Protein AF-A0A9D0N6M7-F1 (afdb_monomer_lite)

Foldseek 3Di:
DDDDDDDDDDDDDDDDDDDPPCPVVVVVVVVVVVVVVVVVVVVVVVVVVVVVVVVVVVVVVVVVVVLVVLVVVLVVPDDDDDDDFAPQQDDDQNHDFFAAPVRVVVSVCSSPVQKDKDWDWDAAPQFPPQIDGAWIWIAHPQGKIKIFGFQGPPDHTTTFKMKIKHFDDPVGFAFLVVVVVVCCVRPNAAQDWDDDPQKIKGKFWAWLRNHTDPHCPDPLVVLQVVLLPDDLVNLLVDPPSLVSLLGTAWMKMWMFGQPDVSPRTGRMIMIMIHTSNVSSVSSVNSVVVSVVSNVVVCVVVVPDDD

Structure (mmCIF, N/CA/C/O backbone):
data_AF-A0A9D0N6M7-F1
#
_entry.id   AF-A0A9D0N6M7-F1
#
loop_
_atom_site.group_PDB
_atom_site.id
_atom_site.type_symbol
_atom_site.label_atom_id
_atom_site.label_alt_id
_atom_site.label_comp_id
_atom_site.label_asym_id
_atom_site.label_entity_id
_atom_site.label_seq_id
_atom_site.pdbx_PDB_ins_code
_atom_site.Cartn_x
_atom_site.Cartn_y
_atom_site.Cartn_z
_atom_site.occupancy
_atom_site.B_iso_or_equiv
_atom_site.auth_seq_id
_atom_site.auth_comp_id
_atom_site.auth_asym_id
_atom_site.auth_atom_id
_atom_site.pdbx_PDB_model_num
ATOM 1 N N . MET A 1 1 ? 45.258 -22.968 -17.015 1.00 37.62 1 MET A N 1
ATOM 2 C CA . MET A 1 1 ? 46.685 -23.132 -17.372 1.00 37.62 1 MET A CA 1
ATOM 3 C C . MET A 1 1 ? 46.964 -22.225 -18.564 1.00 37.62 1 MET A C 1
ATOM 5 O O . MET A 1 1 ? 46.380 -22.447 -19.614 1.00 37.62 1 MET A O 1
ATOM 9 N N . ARG A 1 2 ? 47.704 -21.120 -18.379 1.00 38.50 2 ARG A N 1
ATOM 10 C CA . ARG A 1 2 ? 47.972 -20.133 -19.444 1.00 38.50 2 ARG A CA 1
ATOM 11 C C . ARG A 1 2 ? 49.228 -20.549 -20.216 1.00 38.50 2 ARG A C 1
ATOM 13 O O . ARG A 1 2 ? 50.317 -20.526 -19.649 1.00 38.50 2 ARG A O 1
ATOM 20 N N . ASN A 1 3 ? 49.064 -20.911 -21.486 1.00 40.88 3 ASN A N 1
ATOM 21 C CA . ASN A 1 3 ? 50.169 -21.151 -22.412 1.00 40.88 3 ASN A CA 1
ATOM 22 C C . ASN A 1 3 ? 50.837 -19.811 -22.744 1.00 40.88 3 ASN A C 1
ATOM 24 O O . ASN A 1 3 ? 50.188 -18.910 -23.272 1.00 40.88 3 ASN A O 1
ATOM 28 N N . LYS A 1 4 ? 52.122 -19.663 -22.408 1.00 40.72 4 LYS A N 1
ATOM 29 C CA . LYS A 1 4 ? 52.940 -18.539 -22.879 1.00 40.72 4 LYS A CA 1
ATOM 30 C C . LYS A 1 4 ? 53.293 -18.787 -24.353 1.00 40.72 4 LYS A C 1
ATOM 32 O O . LYS A 1 4 ? 53.772 -19.881 -24.647 1.00 40.72 4 LYS A O 1
ATOM 37 N N . PRO A 1 5 ? 53.091 -17.831 -25.274 1.00 49.41 5 PRO A N 1
ATOM 38 C CA . PRO A 1 5 ? 53.569 -17.986 -26.639 1.00 49.41 5 PRO A CA 1
ATOM 39 C C . PRO A 1 5 ? 55.096 -17.826 -26.664 1.00 49.41 5 PRO A C 1
ATOM 41 O O . PRO A 1 5 ? 55.635 -16.801 -26.252 1.00 49.41 5 PRO A O 1
ATOM 44 N N . THR A 1 6 ? 55.799 -18.858 -27.127 1.00 54.25 6 THR A N 1
ATOM 45 C CA . THR A 1 6 ? 57.238 -18.811 -27.407 1.00 54.25 6 THR A CA 1
ATOM 46 C C . THR A 1 6 ? 57.426 -18.288 -28.829 1.00 54.25 6 THR A C 1
ATOM 48 O O . THR A 1 6 ? 57.115 -18.989 -29.789 1.00 54.25 6 THR A O 1
ATOM 51 N N . ILE A 1 7 ? 57.909 -17.054 -28.981 1.00 54.06 7 ILE A N 1
ATOM 52 C CA . ILE A 1 7 ? 58.276 -16.495 -30.289 1.00 54.06 7 ILE A CA 1
ATOM 53 C C . ILE A 1 7 ? 59.692 -16.982 -30.621 1.00 54.06 7 ILE A C 1
ATOM 55 O O . ILE A 1 7 ? 60.660 -16.572 -29.983 1.00 54.06 7 ILE A O 1
ATOM 59 N N . ALA A 1 8 ? 59.811 -17.881 -31.599 1.00 44.09 8 ALA A N 1
ATOM 60 C CA . ALA A 1 8 ? 61.093 -18.334 -32.130 1.00 44.09 8 ALA A CA 1
ATOM 61 C C . ALA A 1 8 ? 61.531 -17.402 -33.272 1.00 44.09 8 ALA A C 1
ATOM 63 O O . ALA A 1 8 ? 60.933 -17.401 -34.346 1.00 44.09 8 ALA A O 1
ATOM 64 N N . ILE A 1 9 ? 62.568 -16.596 -33.037 1.00 51.09 9 ILE A N 1
ATOM 65 C CA . ILE A 1 9 ? 63.181 -15.741 -34.061 1.00 51.09 9 ILE A CA 1
ATOM 66 C C . ILE A 1 9 ? 64.236 -16.576 -34.795 1.00 51.09 9 ILE A C 1
ATOM 68 O O . ILE A 1 9 ? 65.290 -16.888 -34.242 1.00 51.09 9 ILE A O 1
ATOM 72 N N . MET A 1 10 ? 63.944 -16.967 -36.036 1.00 49.06 10 MET A N 1
ATOM 73 C CA . MET A 1 10 ? 64.868 -17.707 -36.898 1.00 49.06 10 MET A CA 1
ATOM 74 C C . MET A 1 10 ? 65.739 -16.714 -37.684 1.00 49.06 10 MET A C 1
ATOM 76 O O . MET A 1 10 ? 65.287 -16.095 -38.644 1.00 49.06 10 MET A O 1
ATOM 80 N N . LEU A 1 11 ? 66.992 -16.540 -37.253 1.00 45.56 11 LEU A N 1
ATOM 81 C CA . LEU A 1 11 ? 68.004 -15.726 -37.935 1.00 45.56 11 LEU A CA 1
ATOM 82 C C . LEU A 1 11 ? 68.658 -16.537 -39.066 1.00 45.56 11 LEU A C 1
ATOM 84 O O . LEU A 1 11 ? 69.488 -17.408 -38.814 1.00 45.56 11 LEU A O 1
ATOM 88 N N . CYS A 1 12 ? 68.302 -16.242 -40.318 1.00 47.34 12 CYS A N 1
ATOM 89 C CA . CYS A 1 12 ? 69.049 -16.715 -41.485 1.00 47.34 12 CYS A CA 1
ATOM 90 C C . CYS A 1 12 ? 70.355 -15.916 -41.619 1.00 47.34 12 CYS A C 1
ATOM 92 O O . CYS A 1 12 ? 70.342 -14.739 -41.968 1.00 47.34 12 CYS A O 1
ATOM 94 N N . MET A 1 13 ? 71.483 -16.567 -41.333 1.00 47.75 13 MET A N 1
ATOM 95 C CA . MET A 1 13 ? 72.836 -16.039 -41.519 1.00 47.75 13 MET A CA 1
ATOM 96 C C . MET A 1 13 ? 73.418 -16.593 -42.822 1.00 47.75 13 MET A C 1
ATOM 98 O O . MET A 1 13 ? 73.954 -17.699 -42.842 1.00 47.75 13 MET A O 1
ATOM 102 N N . THR A 1 14 ? 73.336 -15.834 -43.913 1.00 47.31 14 THR A N 1
ATOM 103 C CA . THR A 1 14 ? 74.087 -16.135 -45.141 1.00 47.31 14 THR A CA 1
ATOM 104 C C . THR A 1 14 ? 74.981 -14.959 -45.509 1.00 47.31 14 THR A C 1
ATOM 106 O O . THR A 1 14 ? 74.483 -13.908 -45.894 1.00 47.31 14 THR A O 1
ATOM 109 N N . GLY A 1 15 ? 76.294 -15.185 -45.376 1.00 57.78 15 GLY A N 1
ATOM 110 C CA . GLY A 1 15 ? 77.396 -14.539 -46.100 1.00 57.78 15 GLY A CA 1
ATOM 111 C C . GLY A 1 15 ? 77.442 -13.010 -46.124 1.00 57.78 15 GLY A C 1
ATOM 112 O O . GLY A 1 15 ? 76.852 -12.396 -47.007 1.00 57.78 15 GLY A O 1
ATOM 113 N N . LEU A 1 16 ? 78.254 -12.406 -45.249 1.00 49.47 16 LEU A N 1
ATOM 114 C CA . LEU A 1 16 ? 78.666 -11.002 -45.366 1.00 49.47 16 LEU A CA 1
ATOM 115 C C . LEU A 1 16 ? 80.198 -10.878 -45.499 1.00 49.47 16 LEU A C 1
ATOM 117 O O . LEU A 1 16 ? 80.928 -11.559 -44.774 1.00 49.47 16 LEU A O 1
ATOM 121 N N . PRO A 1 17 ? 80.687 -10.004 -46.400 1.00 49.53 17 PRO A N 1
ATOM 122 C CA . PRO A 1 17 ? 82.087 -9.624 -46.513 1.00 49.53 17 PRO A CA 1
ATOM 123 C C . PRO A 1 17 ? 82.494 -8.644 -45.398 1.00 49.53 17 PRO A C 1
ATOM 125 O O . PRO A 1 17 ? 81.682 -7.878 -44.880 1.00 49.53 17 PRO A O 1
ATOM 128 N N . LEU A 1 18 ? 83.779 -8.670 -45.038 1.00 52.59 18 LEU A N 1
ATOM 129 C CA . LEU A 1 18 ? 84.414 -7.796 -44.048 1.00 52.59 18 LEU A CA 1
ATOM 130 C C . LEU A 1 18 ? 84.392 -6.321 -44.496 1.00 52.59 18 LEU A C 1
ATOM 132 O O . LEU A 1 18 ? 85.145 -5.935 -45.386 1.00 52.59 18 LEU A O 1
ATOM 136 N N . LEU A 1 19 ? 83.579 -5.487 -43.837 1.00 48.75 19 LEU A N 1
ATOM 137 C CA . LEU A 1 19 ? 83.620 -4.023 -43.941 1.00 48.75 19 LEU A CA 1
ATOM 138 C C . LEU A 1 19 ? 83.562 -3.384 -42.545 1.00 48.75 19 LEU A C 1
ATOM 140 O O . LEU A 1 19 ? 82.627 -3.585 -41.771 1.00 48.75 19 LEU A O 1
ATOM 144 N N . ALA A 1 20 ? 84.580 -2.583 -42.235 1.00 52.47 20 ALA A N 1
ATOM 145 C CA . ALA A 1 20 ? 84.820 -1.936 -40.946 1.00 52.47 20 ALA A CA 1
ATOM 146 C C . ALA A 1 20 ? 83.979 -0.656 -40.719 1.00 52.47 20 ALA A C 1
ATOM 148 O O . ALA A 1 20 ? 84.500 0.363 -40.275 1.00 52.47 20 ALA A O 1
ATOM 149 N N . SER A 1 21 ? 82.667 -0.698 -40.989 1.00 54.56 21 SER A N 1
ATOM 150 C CA . SER A 1 21 ? 81.722 0.380 -40.620 1.00 54.56 21 SER A CA 1
ATOM 151 C C . SER A 1 21 ? 80.441 -0.133 -39.937 1.00 54.56 21 SER A C 1
ATOM 153 O O . SER A 1 21 ? 79.400 0.522 -39.971 1.00 54.56 21 SER A O 1
ATOM 155 N N . ALA A 1 22 ? 80.496 -1.318 -39.320 1.00 54.81 22 ALA A N 1
ATOM 156 C CA . ALA A 1 22 ? 79.333 -2.020 -38.764 1.00 54.81 22 ALA A CA 1
ATOM 157 C C . ALA A 1 22 ? 78.843 -1.506 -37.389 1.00 54.81 22 ALA A C 1
ATOM 159 O O . ALA A 1 22 ? 77.764 -1.894 -36.944 1.00 54.81 22 ALA A O 1
ATOM 160 N N . GLY A 1 23 ? 79.594 -0.626 -36.714 1.00 56.16 23 GLY A N 1
ATOM 161 C CA . GLY A 1 23 ? 79.266 -0.171 -35.353 1.00 56.16 23 GLY A CA 1
ATOM 162 C C . GLY A 1 23 ? 77.993 0.680 -35.259 1.00 56.16 23 GLY A C 1
ATOM 163 O O . GLY A 1 23 ? 77.176 0.469 -34.368 1.00 56.16 23 GLY A O 1
ATOM 164 N N . ASN A 1 24 ? 77.772 1.589 -36.215 1.00 59.09 24 ASN A N 1
ATOM 165 C CA . ASN A 1 24 ? 76.634 2.519 -36.161 1.00 59.09 24 ASN A CA 1
ATOM 166 C C . ASN A 1 24 ? 75.307 1.888 -36.620 1.00 59.09 24 ASN A C 1
ATOM 168 O O . ASN A 1 24 ? 74.240 2.358 -36.238 1.00 59.09 24 ASN A O 1
ATOM 172 N N . TYR A 1 25 ? 75.354 0.817 -37.416 1.00 64.00 25 TYR A N 1
ATOM 173 C CA . TYR A 1 25 ? 74.145 0.179 -37.949 1.00 64.00 25 TYR A CA 1
ATOM 174 C C . TYR A 1 25 ? 73.468 -0.737 -36.917 1.00 64.00 25 TYR A C 1
ATOM 176 O O . TYR A 1 25 ? 72.242 -0.796 -36.840 1.00 64.00 25 TYR A O 1
ATOM 184 N N . LEU A 1 26 ? 74.260 -1.413 -36.076 1.00 69.25 26 LEU A N 1
ATOM 185 C CA . LEU A 1 26 ? 73.737 -2.284 -35.020 1.00 69.25 26 LEU A CA 1
ATOM 186 C C . LEU A 1 26 ? 73.067 -1.491 -33.888 1.00 69.25 26 LEU A C 1
ATOM 188 O O . LEU A 1 26 ? 72.018 -1.912 -33.405 1.00 69.25 26 LEU A O 1
ATOM 192 N N . GLY A 1 27 ? 73.610 -0.322 -33.525 1.00 72.88 27 GLY A N 1
ATOM 193 C CA . GLY A 1 27 ? 73.008 0.558 -32.514 1.00 72.88 27 GLY A CA 1
ATOM 194 C C . GLY A 1 27 ? 71.598 1.024 -32.899 1.00 72.88 27 GLY A C 1
ATOM 195 O O . GLY A 1 27 ? 70.655 0.854 -32.125 1.00 72.88 27 GLY A O 1
ATOM 196 N N . GLY A 1 28 ? 71.417 1.493 -34.140 1.00 78.25 28 GLY A N 1
ATOM 197 C CA . GLY A 1 28 ? 70.100 1.917 -34.632 1.00 78.25 28 GLY A CA 1
ATOM 198 C C . GLY A 1 28 ? 69.069 0.781 -34.679 1.00 78.25 28 GLY A C 1
ATOM 199 O O . GLY A 1 28 ? 67.891 0.995 -34.397 1.00 78.25 28 GLY A O 1
ATOM 200 N N . LEU A 1 29 ? 69.506 -0.450 -34.965 1.00 80.94 29 LEU A N 1
ATOM 201 C CA . LEU A 1 29 ? 68.621 -1.617 -34.983 1.00 80.94 29 LEU A CA 1
ATOM 202 C C . LEU A 1 29 ? 68.166 -2.017 -33.568 1.00 80.94 29 LEU A C 1
ATOM 204 O O . LEU A 1 29 ? 67.008 -2.391 -33.377 1.00 80.94 29 LEU A O 1
ATOM 208 N N . THR A 1 30 ? 69.044 -1.893 -32.565 1.00 81.19 30 THR A N 1
ATOM 209 C CA . THR A 1 30 ? 68.688 -2.151 -31.160 1.00 81.19 30 THR A CA 1
ATOM 210 C C . THR A 1 30 ? 67.704 -1.126 -30.599 1.00 81.19 30 THR A C 1
ATOM 212 O O . THR A 1 30 ? 66.777 -1.508 -29.881 1.00 81.19 30 THR A O 1
ATOM 215 N N . GLU A 1 31 ? 67.834 0.150 -30.969 1.00 84.94 31 GLU A N 1
ATOM 216 C CA . GLU A 1 31 ? 66.888 1.197 -30.565 1.00 84.94 31 GLU A CA 1
ATOM 217 C C . GLU A 1 31 ? 65.511 0.987 -31.204 1.00 84.94 31 GLU A C 1
ATOM 219 O O . GLU A 1 31 ? 64.499 1.001 -30.502 1.00 84.94 31 GLU A O 1
ATOM 224 N N . GLN A 1 32 ? 65.461 0.695 -32.511 1.00 88.12 32 GLN A N 1
ATOM 225 C CA . GLN A 1 32 ? 64.198 0.405 -33.199 1.00 88.12 32 GLN A CA 1
ATOM 226 C C . GLN A 1 32 ? 63.494 -0.836 -32.638 1.00 88.12 32 GLN A C 1
ATOM 228 O O . GLN A 1 32 ? 62.273 -0.831 -32.475 1.00 88.12 32 GLN A O 1
ATOM 233 N N . LEU A 1 33 ? 64.243 -1.897 -32.321 1.00 87.69 33 LEU A N 1
ATOM 234 C CA . LEU A 1 33 ? 63.667 -3.104 -31.728 1.00 87.69 33 LEU A CA 1
ATOM 235 C C . LEU A 1 33 ? 63.133 -2.836 -30.314 1.00 87.69 33 LEU A C 1
ATOM 237 O O . LEU A 1 33 ? 62.038 -3.284 -29.983 1.00 87.69 33 LEU A O 1
ATOM 241 N N . THR A 1 34 ? 63.866 -2.066 -29.506 1.00 90.25 34 THR A N 1
ATOM 242 C CA . THR A 1 34 ? 63.435 -1.681 -28.153 1.00 90.25 34 THR A CA 1
ATOM 243 C C . THR A 1 34 ? 62.156 -0.844 -28.196 1.00 90.25 34 THR A C 1
ATOM 245 O O . THR A 1 34 ? 61.228 -1.111 -27.435 1.00 90.25 34 THR A O 1
ATOM 248 N N . ALA A 1 35 ? 62.061 0.110 -29.128 1.00 91.38 35 ALA A N 1
ATOM 249 C CA . ALA A 1 35 ? 60.859 0.917 -29.320 1.00 91.38 35 ALA A CA 1
ATOM 250 C C . ALA A 1 35 ? 59.635 0.052 -29.664 1.00 91.38 35 ALA A C 1
ATOM 252 O O . ALA A 1 35 ? 58.600 0.178 -29.013 1.00 91.38 35 ALA A O 1
ATOM 253 N N . LYS A 1 36 ? 59.773 -0.896 -30.604 1.00 91.94 36 LYS A N 1
ATOM 254 C CA . LYS A 1 36 ? 58.678 -1.811 -30.971 1.00 91.94 36 LYS A CA 1
ATOM 255 C C . LYS A 1 36 ? 58.261 -2.750 -29.839 1.00 91.94 36 LYS A C 1
ATOM 257 O O . LYS A 1 36 ? 57.084 -3.076 -29.720 1.00 91.94 36 LYS A O 1
ATOM 262 N N . ILE A 1 37 ? 59.204 -3.199 -29.007 1.00 91.25 37 ILE A N 1
ATOM 263 C CA . ILE A 1 37 ? 58.891 -4.022 -27.828 1.00 91.25 37 ILE A CA 1
ATOM 264 C C . ILE A 1 37 ? 58.097 -3.208 -26.800 1.00 91.25 37 ILE A C 1
ATOM 266 O O . ILE A 1 37 ? 57.141 -3.723 -26.223 1.00 91.25 37 ILE A O 1
ATOM 270 N N . ASN A 1 38 ? 58.470 -1.947 -26.577 1.00 92.12 38 ASN A N 1
ATOM 271 C CA . ASN A 1 38 ? 57.753 -1.075 -25.650 1.00 92.12 38 ASN A CA 1
ATOM 272 C C . ASN A 1 38 ? 56.334 -0.767 -26.144 1.00 92.12 38 ASN A C 1
ATOM 274 O O . ASN A 1 38 ? 55.395 -0.902 -25.366 1.00 92.12 38 ASN A O 1
ATOM 278 N N . GLU A 1 39 ? 56.169 -0.466 -27.434 1.00 95.06 39 GLU A N 1
ATOM 279 C CA . GLU A 1 39 ? 54.859 -0.265 -28.070 1.00 95.06 39 GLU A CA 1
ATOM 280 C C . GLU A 1 39 ? 53.958 -1.505 -27.914 1.00 95.06 39 GLU A C 1
ATOM 282 O O . GLU A 1 39 ? 52.841 -1.407 -27.409 1.00 95.06 39 GLU A O 1
ATOM 287 N N . ALA A 1 40 ? 54.477 -2.701 -28.218 1.00 89.56 40 ALA A N 1
ATOM 288 C CA . ALA A 1 40 ? 53.728 -3.949 -28.050 1.00 89.56 40 ALA A CA 1
ATOM 289 C C . ALA A 1 40 ? 53.352 -4.237 -26.579 1.00 89.56 40 ALA A C 1
ATOM 291 O O . ALA A 1 40 ? 52.287 -4.793 -26.301 1.00 89.56 40 ALA A O 1
ATOM 292 N N . ASN A 1 41 ? 54.207 -3.863 -25.620 1.00 90.75 41 ASN A N 1
ATOM 293 C CA . ASN A 1 41 ? 53.906 -3.999 -24.193 1.00 90.75 41 ASN A CA 1
ATOM 294 C C . ASN A 1 41 ? 52.815 -3.020 -23.735 1.00 90.75 41 ASN A C 1
ATOM 296 O O . ASN A 1 41 ? 51.977 -3.385 -22.907 1.00 90.75 41 ASN A O 1
ATOM 300 N N . GLU A 1 42 ? 52.800 -1.793 -24.258 1.00 94.69 42 GLU A N 1
ATOM 301 C CA . GLU A 1 42 ? 51.742 -0.820 -23.976 1.00 94.69 42 GLU A CA 1
ATOM 302 C C . GLU A 1 42 ? 50.389 -1.291 -24.522 1.00 94.69 42 GLU A C 1
ATOM 304 O O . GLU A 1 42 ? 49.405 -1.291 -23.777 1.00 94.69 42 GLU A O 1
ATOM 309 N N . GLU A 1 43 ? 50.342 -1.791 -25.760 1.00 93.56 43 GLU A N 1
ATOM 310 C CA . GLU A 1 43 ? 49.126 -2.381 -26.338 1.00 93.56 43 GLU A CA 1
ATOM 311 C C . GLU A 1 43 ? 48.622 -3.576 -25.511 1.00 93.56 43 GLU A C 1
ATOM 313 O O . GLU A 1 43 ? 47.430 -3.675 -25.201 1.00 93.56 43 GLU A O 1
ATOM 318 N N . ALA A 1 44 ? 49.524 -4.463 -25.075 1.00 89.50 44 ALA A N 1
ATOM 319 C CA . ALA A 1 44 ? 49.166 -5.601 -24.232 1.00 89.50 44 ALA A CA 1
ATOM 320 C C . ALA A 1 44 ? 48.574 -5.168 -22.876 1.00 89.50 44 ALA A C 1
ATOM 322 O O . ALA A 1 44 ? 47.618 -5.785 -22.390 1.00 89.50 44 ALA A O 1
ATOM 323 N N . ASN A 1 45 ? 49.099 -4.096 -22.275 1.00 91.75 45 ASN A N 1
ATOM 324 C CA . ASN A 1 45 ? 48.563 -3.539 -21.033 1.00 91.75 45 ASN A CA 1
ATOM 325 C C . ASN A 1 45 ? 47.167 -2.932 -21.236 1.00 91.75 45 ASN A C 1
ATOM 327 O O . ASN A 1 45 ? 46.272 -3.200 -20.433 1.00 91.75 45 ASN A O 1
ATOM 331 N N . GLN A 1 46 ? 46.945 -2.204 -22.335 1.00 94.06 46 GLN A N 1
ATOM 332 C CA . GLN A 1 46 ? 45.627 -1.653 -22.675 1.00 94.06 46 GLN A CA 1
ATOM 333 C C . GLN A 1 46 ? 44.576 -2.755 -22.874 1.00 94.06 46 GLN A C 1
ATOM 335 O O . GLN A 1 46 ? 43.462 -2.649 -22.358 1.00 94.06 46 GLN A O 1
ATOM 340 N N . ILE A 1 47 ? 44.931 -3.845 -23.565 1.00 89.31 47 ILE A N 1
ATOM 341 C CA . ILE A 1 47 ? 44.042 -5.004 -23.750 1.00 89.31 47 ILE A CA 1
ATOM 342 C C . ILE A 1 47 ? 43.686 -5.642 -22.400 1.00 89.31 47 ILE A C 1
ATOM 344 O O . ILE A 1 47 ? 42.533 -6.013 -22.172 1.00 89.31 47 ILE A O 1
ATOM 348 N N . ASN A 1 48 ? 44.651 -5.755 -21.484 1.00 89.81 48 ASN A N 1
ATOM 349 C CA . ASN A 1 48 ? 44.416 -6.322 -20.157 1.00 89.81 48 ASN A CA 1
ATOM 350 C C . ASN A 1 48 ? 43.484 -5.445 -19.301 1.00 89.81 48 ASN A C 1
ATOM 352 O O . ASN A 1 48 ? 42.632 -5.972 -18.585 1.00 89.81 48 ASN A O 1
ATOM 356 N N . ASP A 1 49 ? 43.603 -4.122 -19.393 1.00 91.88 49 ASP A N 1
ATOM 357 C CA . ASP A 1 49 ? 42.706 -3.204 -18.689 1.00 91.88 49 ASP A CA 1
ATOM 358 C C . ASP A 1 49 ? 41.293 -3.205 -19.287 1.00 91.88 49 ASP A C 1
ATOM 360 O O . ASP A 1 49 ? 40.313 -3.220 -18.537 1.00 91.88 49 ASP A O 1
ATOM 364 N N . LEU A 1 50 ? 41.162 -3.305 -20.616 1.00 92.00 50 LEU A N 1
ATOM 365 C CA . LEU A 1 50 ? 39.865 -3.489 -21.273 1.00 92.00 50 LEU A CA 1
ATOM 366 C C . LEU A 1 50 ? 39.198 -4.804 -20.838 1.00 92.00 50 LEU A C 1
ATOM 368 O O . LEU A 1 50 ? 38.006 -4.822 -20.535 1.00 92.00 50 LEU A O 1
ATOM 372 N N . ALA A 1 51 ? 39.965 -5.894 -20.741 1.00 88.19 51 ALA A N 1
ATOM 373 C CA . ALA A 1 51 ? 39.454 -7.178 -20.267 1.00 88.19 51 ALA A CA 1
ATOM 374 C C . ALA A 1 51 ? 38.912 -7.087 -18.828 1.00 88.19 51 ALA A C 1
ATOM 376 O O . ALA A 1 51 ? 37.834 -7.611 -18.555 1.00 88.19 51 ALA A O 1
ATOM 377 N N . LYS A 1 52 ? 39.596 -6.364 -17.927 1.00 90.19 52 LYS A N 1
ATOM 378 C CA . LYS A 1 52 ? 39.102 -6.113 -16.559 1.00 90.19 52 LYS A CA 1
ATOM 379 C C . LYS A 1 52 ? 37.821 -5.277 -16.536 1.00 90.19 52 LYS A C 1
ATOM 381 O O . LYS A 1 52 ? 36.947 -5.526 -15.711 1.00 90.19 52 LYS A O 1
ATOM 386 N N . GLN A 1 53 ? 37.698 -4.286 -17.421 1.00 90.88 53 GLN A N 1
ATOM 387 C CA . GLN A 1 53 ? 36.473 -3.487 -17.530 1.00 90.88 53 GLN A CA 1
ATOM 388 C C . GLN A 1 53 ? 35.285 -4.332 -18.002 1.00 90.88 53 GLN A C 1
ATOM 390 O O . GLN A 1 53 ? 34.193 -4.198 -17.450 1.00 90.88 53 GLN A O 1
ATOM 395 N N . ILE A 1 54 ? 35.500 -5.214 -18.984 1.00 87.50 54 ILE A N 1
ATOM 396 C CA . ILE A 1 54 ? 34.472 -6.141 -19.475 1.00 87.50 54 ILE A CA 1
ATOM 397 C C . ILE A 1 54 ? 34.030 -7.088 -18.356 1.00 87.50 54 ILE A C 1
ATOM 399 O O . ILE A 1 54 ? 32.830 -7.251 -18.151 1.00 87.50 54 ILE A O 1
ATOM 403 N N . ASP A 1 55 ? 34.971 -7.653 -17.596 1.00 85.44 55 ASP A N 1
ATOM 404 C CA . ASP A 1 55 ? 34.672 -8.549 -16.469 1.00 85.44 55 ASP A CA 1
ATOM 405 C C . ASP A 1 55 ? 33.781 -7.849 -15.423 1.00 85.44 55 ASP A C 1
ATOM 407 O O . ASP A 1 55 ? 32.713 -8.342 -15.059 1.00 85.44 55 ASP A O 1
ATOM 411 N N . GLY A 1 56 ? 34.120 -6.604 -15.063 1.00 89.25 56 GLY A N 1
ATOM 412 C CA . GLY A 1 56 ? 33.295 -5.791 -14.164 1.00 89.25 56 GLY A CA 1
ATOM 413 C C . GLY A 1 56 ? 31.893 -5.469 -14.710 1.00 89.25 56 GLY A C 1
ATOM 414 O O . GLY A 1 56 ? 30.934 -5.377 -13.941 1.00 89.25 56 GLY A O 1
ATOM 415 N N . GLN A 1 57 ? 31.734 -5.313 -16.029 1.00 86.69 57 GLN A N 1
ATOM 416 C CA . GLN A 1 57 ? 30.419 -5.118 -16.657 1.00 86.69 57 GLN A CA 1
ATOM 417 C C . GLN A 1 57 ? 29.579 -6.402 -16.674 1.00 86.69 57 GLN A C 1
ATOM 419 O O . GLN A 1 57 ? 28.353 -6.334 -16.516 1.00 86.69 57 GLN A O 1
ATOM 424 N N . VAL A 1 58 ? 30.213 -7.566 -16.844 1.00 86.25 58 VAL A N 1
ATOM 425 C CA . VAL A 1 58 ? 29.545 -8.873 -16.771 1.00 86.25 58 VAL A CA 1
ATOM 426 C C . VAL A 1 58 ? 28.980 -9.095 -15.369 1.00 86.25 58 VAL A C 1
ATOM 428 O O . VAL A 1 58 ? 27.797 -9.419 -15.250 1.00 86.25 58 VAL A O 1
ATOM 431 N N . ASP A 1 59 ? 29.750 -8.801 -14.319 1.00 85.88 59 ASP A N 1
ATOM 432 C CA . ASP A 1 59 ? 29.291 -8.906 -12.927 1.00 85.88 59 ASP A CA 1
ATOM 433 C C . ASP A 1 59 ? 28.101 -7.983 -12.628 1.00 85.88 59 ASP A C 1
ATOM 435 O O . ASP A 1 59 ? 27.101 -8.398 -12.034 1.00 85.88 59 ASP A O 1
ATOM 439 N N . GLN A 1 60 ? 28.155 -6.731 -13.090 1.00 81.62 60 GLN A N 1
ATOM 440 C CA . GLN A 1 60 ? 27.038 -5.790 -12.943 1.00 81.62 60 GLN A CA 1
ATOM 441 C C . GLN A 1 60 ? 25.773 -6.277 -13.659 1.00 81.62 60 GLN A C 1
ATOM 443 O O . GLN A 1 60 ? 24.665 -6.151 -13.129 1.00 81.62 60 GLN A O 1
ATOM 448 N N . THR A 1 61 ? 25.931 -6.863 -14.846 1.00 80.19 61 THR A N 1
ATOM 449 C CA . THR A 1 61 ? 24.815 -7.407 -15.628 1.00 80.19 61 THR A CA 1
ATOM 450 C C . THR A 1 61 ? 24.225 -8.650 -14.962 1.00 80.19 61 THR A C 1
ATOM 452 O O . THR A 1 61 ? 23.002 -8.785 -14.902 1.00 80.19 61 THR A O 1
ATOM 455 N N . ALA A 1 62 ? 25.066 -9.523 -14.401 1.00 82.69 62 ALA A N 1
ATOM 456 C CA . ALA A 1 62 ? 24.634 -10.695 -13.646 1.00 82.69 62 ALA A CA 1
ATOM 457 C C . ALA A 1 62 ? 23.837 -10.299 -12.391 1.00 82.69 62 ALA A C 1
ATOM 459 O O . ALA A 1 62 ? 22.751 -10.835 -12.161 1.00 82.69 62 ALA A O 1
ATOM 460 N N . MET A 1 63 ? 24.304 -9.298 -11.633 1.00 84.50 63 MET A N 1
ATOM 461 C CA . MET A 1 63 ? 23.567 -8.761 -10.481 1.00 84.50 63 MET A CA 1
ATOM 462 C C . MET A 1 63 ? 22.210 -8.166 -10.883 1.00 84.50 63 MET A C 1
ATOM 464 O O . MET A 1 63 ? 21.200 -8.430 -10.229 1.00 84.50 63 MET A O 1
ATOM 468 N N . ALA A 1 64 ? 22.157 -7.397 -11.977 1.00 70.25 64 ALA A N 1
ATOM 469 C CA . ALA A 1 64 ? 20.907 -6.821 -12.474 1.00 70.25 64 ALA A CA 1
ATOM 470 C C . ALA A 1 64 ? 19.914 -7.900 -12.948 1.00 70.25 64 ALA A C 1
ATOM 472 O O . ALA A 1 64 ? 18.706 -7.778 -12.722 1.00 70.25 64 ALA A O 1
ATOM 473 N N . LEU A 1 65 ? 20.412 -8.969 -13.580 1.00 77.31 65 LEU A N 1
ATOM 474 C CA . LEU A 1 65 ? 19.595 -10.096 -14.025 1.00 77.31 65 LEU A CA 1
ATOM 475 C C . LEU A 1 65 ? 19.012 -10.875 -12.840 1.00 77.31 65 LEU A C 1
ATOM 477 O O . LEU A 1 65 ? 17.834 -11.227 -12.873 1.00 77.31 65 LEU A O 1
ATOM 481 N N . GLU A 1 66 ? 19.792 -11.101 -11.783 1.00 77.38 66 GLU A N 1
ATOM 482 C CA . GLU A 1 66 ? 19.312 -11.795 -10.585 1.00 77.38 66 GLU A CA 1
ATOM 483 C C . GLU A 1 66 ? 18.261 -10.964 -9.830 1.00 77.38 66 GLU A C 1
ATOM 485 O O . GLU A 1 66 ? 17.210 -11.488 -9.460 1.00 77.38 66 GLU A O 1
ATOM 490 N N . GLN A 1 67 ? 18.449 -9.642 -9.717 1.00 70.94 67 GLN A N 1
ATOM 491 C CA . GLN A 1 67 ? 17.423 -8.735 -9.176 1.00 70.94 67 GLN A CA 1
ATOM 492 C C . GLN A 1 67 ? 16.119 -8.770 -9.995 1.00 70.94 67 GLN A C 1
ATOM 494 O O . GLN A 1 67 ? 15.013 -8.779 -9.439 1.00 70.94 67 GLN A O 1
ATOM 499 N N . ALA A 1 68 ? 16.224 -8.822 -11.327 1.00 60.28 68 ALA A N 1
ATOM 500 C CA . ALA A 1 68 ? 15.064 -8.965 -12.204 1.00 60.28 68 ALA A CA 1
ATOM 501 C C . ALA A 1 68 ? 14.384 -10.335 -12.040 1.00 60.28 68 ALA A C 1
ATOM 503 O O . ALA A 1 68 ? 13.155 -10.411 -11.980 1.00 60.28 68 ALA A O 1
ATOM 504 N N . ARG A 1 69 ? 15.163 -11.415 -11.909 1.00 67.44 69 ARG A N 1
ATOM 505 C CA . ARG A 1 69 ? 14.656 -12.776 -11.695 1.00 67.44 69 ARG A CA 1
ATOM 506 C C . ARG A 1 69 ? 13.916 -12.906 -10.365 1.00 67.44 69 ARG A C 1
ATOM 508 O O . ARG A 1 69 ? 12.820 -13.462 -10.343 1.00 67.44 69 ARG A O 1
ATOM 515 N N . GLN A 1 70 ? 14.452 -12.342 -9.285 1.00 67.94 70 GLN A N 1
ATOM 516 C CA . GLN A 1 70 ? 13.781 -12.293 -7.981 1.00 67.94 70 GLN A CA 1
ATOM 517 C C . GLN A 1 70 ? 12.464 -11.510 -8.058 1.00 67.94 70 GLN A C 1
ATOM 519 O O . GLN A 1 70 ? 11.439 -11.959 -7.547 1.00 67.94 70 GLN A O 1
ATOM 524 N N . SER A 1 71 ? 12.451 -10.398 -8.800 1.00 62.66 71 SER A N 1
ATOM 525 C C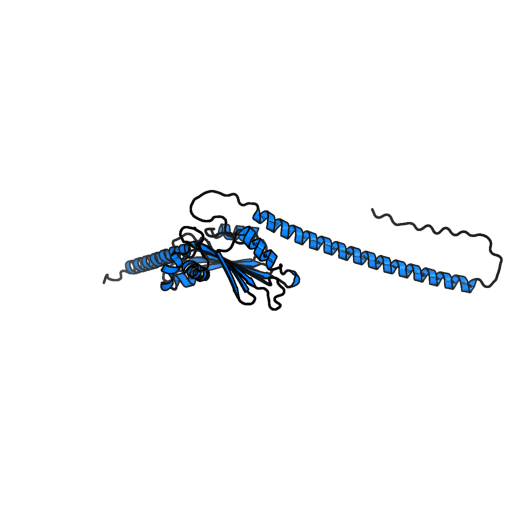A . SER A 1 71 ? 11.234 -9.612 -9.040 1.00 62.66 71 SER A CA 1
ATOM 526 C C . SER A 1 71 ? 10.149 -10.398 -9.799 1.00 62.66 71 SER A C 1
ATOM 528 O O . SER A 1 71 ? 8.962 -10.203 -9.538 1.00 62.66 71 SER A O 1
ATOM 530 N N . ILE A 1 72 ? 10.537 -11.296 -10.714 1.00 53.44 72 ILE A N 1
ATOM 531 C CA . ILE A 1 72 ? 9.615 -12.158 -11.478 1.00 53.44 72 ILE A CA 1
ATOM 532 C C . ILE A 1 72 ? 9.135 -13.351 -10.641 1.00 53.44 72 ILE A C 1
ATOM 534 O O . ILE A 1 72 ? 7.943 -13.648 -10.631 1.00 53.44 72 ILE A O 1
ATOM 538 N N . ASN A 1 73 ? 10.025 -14.020 -9.906 1.00 52.69 73 ASN A N 1
ATOM 539 C CA . ASN A 1 73 ? 9.662 -15.176 -9.080 1.00 52.69 73 ASN A CA 1
ATOM 540 C C . ASN A 1 73 ? 8.715 -14.788 -7.935 1.00 52.69 73 ASN A C 1
ATOM 542 O O . ASN A 1 73 ? 7.767 -15.517 -7.644 1.00 52.69 73 ASN A O 1
ATOM 546 N N . ASN A 1 74 ? 8.887 -13.592 -7.369 1.00 55.41 74 ASN A N 1
ATOM 547 C CA . ASN A 1 74 ? 7.953 -13.031 -6.393 1.00 55.41 74 ASN A CA 1
ATOM 548 C C . ASN A 1 74 ? 6.569 -12.720 -6.998 1.00 55.41 74 ASN A C 1
ATOM 550 O O . ASN A 1 74 ? 5.587 -12.619 -6.265 1.00 55.41 74 ASN A O 1
ATOM 554 N N . ALA A 1 75 ? 6.454 -12.615 -8.327 1.00 45.19 75 ALA A N 1
ATOM 555 C CA . ALA A 1 75 ? 5.174 -12.476 -9.019 1.00 45.19 75 ALA A CA 1
ATOM 556 C C . ALA A 1 75 ? 4.498 -13.828 -9.342 1.00 45.19 75 ALA A C 1
ATOM 558 O O . ALA A 1 75 ? 3.312 -13.842 -9.662 1.00 45.19 75 ALA A O 1
ATOM 559 N N . GLY A 1 76 ? 5.220 -14.954 -9.265 1.00 34.75 76 GLY A N 1
ATOM 560 C CA . GLY A 1 76 ? 4.751 -16.265 -9.736 1.00 34.75 76 GLY A CA 1
ATOM 561 C C . GLY A 1 76 ? 4.068 -17.157 -8.694 1.00 34.75 76 GLY A C 1
ATOM 562 O O . GLY A 1 76 ? 3.381 -18.099 -9.073 1.00 34.75 76 GLY A O 1
ATOM 563 N N . ASN A 1 77 ? 4.206 -16.875 -7.394 1.00 35.97 77 ASN A N 1
ATOM 564 C CA . ASN A 1 77 ? 3.768 -17.785 -6.323 1.00 35.97 77 ASN A CA 1
ATOM 565 C C . ASN A 1 77 ? 2.417 -17.389 -5.687 1.00 35.97 77 ASN A C 1
ATOM 567 O O . ASN A 1 77 ? 2.255 -17.353 -4.467 1.00 35.97 77 ASN A O 1
ATOM 571 N N . PHE A 1 78 ? 1.424 -17.072 -6.520 1.00 44.03 78 PHE A N 1
ATOM 572 C CA . PHE A 1 78 ? 0.060 -16.769 -6.076 1.00 44.03 78 PHE A CA 1
ATOM 573 C C . PHE A 1 78 ? -0.809 -18.033 -6.126 1.00 44.03 78 PHE A C 1
ATOM 575 O O . PHE A 1 78 ? -1.573 -18.245 -7.065 1.00 44.03 78 PHE A O 1
ATOM 582 N N . SER A 1 79 ? -0.706 -18.875 -5.096 1.00 34.91 79 SER A N 1
ATOM 583 C CA . SER A 1 79 ? -1.696 -19.929 -4.847 1.00 34.91 79 SER A CA 1
ATOM 584 C C . SER A 1 79 ? -3.023 -19.284 -4.425 1.00 34.91 79 SER A C 1
ATOM 586 O O . SER A 1 79 ? -3.117 -18.663 -3.364 1.00 34.91 79 SER A O 1
ATOM 588 N N . MET A 1 80 ? -4.037 -19.383 -5.286 1.00 35.38 80 MET A N 1
ATOM 589 C CA . MET A 1 80 ? -5.391 -18.887 -5.041 1.00 35.38 80 MET A CA 1
ATOM 590 C C . MET A 1 80 ? -6.135 -19.826 -4.082 1.00 35.38 80 MET A C 1
ATOM 592 O O . MET A 1 80 ? -6.453 -20.954 -4.450 1.00 35.38 80 MET A O 1
ATOM 596 N N . GLN A 1 81 ? -6.478 -19.355 -2.881 1.00 37.69 81 GLN A N 1
ATOM 597 C CA . GLN A 1 81 ? -7.525 -19.979 -2.066 1.00 37.69 81 GLN A CA 1
ATOM 598 C C . GLN A 1 81 ? -8.853 -19.228 -2.268 1.00 37.69 81 GLN A C 1
ATOM 600 O O . GLN A 1 81 ? -8.899 -18.007 -2.078 1.00 37.69 81 GLN A O 1
ATOM 605 N N . PRO A 1 82 ? -9.938 -19.919 -2.662 1.00 37.81 82 PRO A N 1
ATOM 606 C CA . PRO A 1 82 ? -11.236 -19.301 -2.873 1.00 37.81 82 PRO A CA 1
ATOM 607 C C . PRO A 1 82 ? -11.999 -19.208 -1.544 1.00 37.81 82 PRO A C 1
ATOM 609 O O . PRO A 1 82 ? -12.488 -20.200 -1.014 1.00 37.81 82 PRO A O 1
ATOM 612 N N . GLY A 1 83 ? -12.115 -1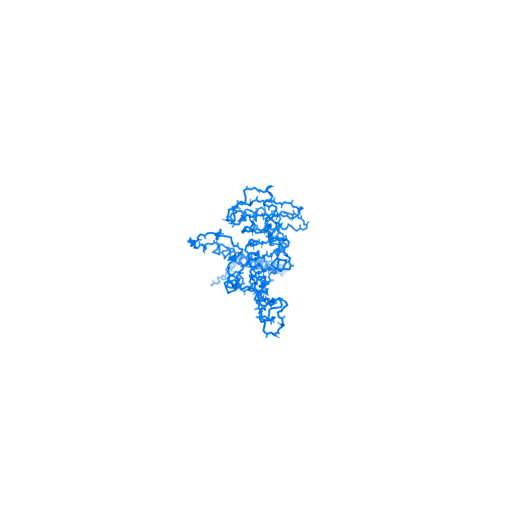7.990 -1.018 1.00 35.06 83 GLY A N 1
ATOM 613 C CA . GLY A 1 83 ? -12.998 -17.627 0.090 1.00 35.06 83 GLY A CA 1
ATOM 614 C C . GLY A 1 83 ? -13.586 -16.245 -0.187 1.00 35.06 83 GLY A C 1
ATOM 615 O O . GLY A 1 83 ? -12.849 -15.290 -0.417 1.00 35.06 83 GLY A O 1
ATOM 616 N N . ALA A 1 84 ? -14.911 -16.171 -0.265 1.00 39.81 84 ALA A N 1
ATOM 617 C CA . ALA A 1 84 ? -15.682 -15.067 -0.826 1.00 39.81 84 ALA A CA 1
ATOM 618 C C . ALA A 1 84 ? -15.424 -13.690 -0.175 1.00 39.81 84 ALA A C 1
ATOM 620 O O . ALA A 1 84 ? -15.457 -13.553 1.045 1.00 39.81 84 ALA A O 1
ATOM 621 N N . GLY A 1 85 ? -15.295 -12.651 -1.012 1.00 42.53 85 GLY A N 1
ATOM 622 C CA . GLY A 1 85 ? -15.684 -11.282 -0.641 1.00 42.53 85 GLY A CA 1
ATOM 623 C C . GLY A 1 85 ? -14.622 -10.182 -0.673 1.00 42.53 85 GLY A C 1
ATOM 624 O O . GLY A 1 85 ? -14.967 -9.036 -0.404 1.00 42.53 85 GLY A O 1
ATOM 625 N N . PHE A 1 86 ? -13.375 -10.470 -1.043 1.00 47.69 86 PHE A N 1
ATOM 626 C CA . PHE A 1 86 ? -12.383 -9.444 -1.377 1.00 47.69 86 PHE A CA 1
ATOM 627 C C . PHE A 1 86 ? -11.643 -9.843 -2.653 1.00 47.69 86 PHE A C 1
ATOM 629 O O . PHE A 1 86 ? -11.386 -11.019 -2.900 1.00 47.69 86 PHE A O 1
ATOM 636 N N . THR A 1 87 ? -11.315 -8.870 -3.501 1.00 54.69 87 THR A N 1
ATOM 637 C CA . THR A 1 87 ? -10.438 -9.052 -4.662 1.00 54.69 87 THR A CA 1
ATOM 638 C C . THR A 1 87 ? -9.024 -9.394 -4.163 1.00 54.69 87 THR A C 1
ATOM 640 O O . THR A 1 87 ? -8.159 -8.521 -4.098 1.00 54.69 87 THR A O 1
ATOM 643 N N . ASN A 1 88 ? -8.807 -10.652 -3.763 1.00 59.06 88 ASN A N 1
ATOM 644 C CA . ASN A 1 88 ? -7.645 -11.187 -3.029 1.00 59.06 88 ASN A CA 1
ATOM 645 C C . ASN A 1 88 ? -6.284 -11.064 -3.747 1.00 59.06 88 ASN A C 1
ATOM 647 O O . ASN A 1 88 ? -5.274 -11.546 -3.239 1.00 59.06 88 ASN A O 1
ATOM 651 N N . ASN A 1 89 ? -6.233 -10.397 -4.901 1.00 74.50 89 ASN A N 1
ATOM 652 C CA . ASN A 1 89 ? -5.042 -10.324 -5.744 1.00 74.50 89 ASN A CA 1
ATOM 653 C C . ASN A 1 89 ? -4.362 -8.948 -5.729 1.00 74.50 89 ASN A C 1
ATOM 655 O O . ASN A 1 89 ? -3.333 -8.785 -6.377 1.00 74.50 89 ASN A O 1
ATOM 659 N N . MET A 1 90 ? -4.908 -7.945 -5.029 1.00 92.75 90 MET A N 1
ATOM 660 C CA . MET A 1 90 ? -4.208 -6.665 -4.900 1.00 92.75 90 MET A CA 1
ATOM 661 C C . MET A 1 90 ? -3.172 -6.727 -3.786 1.00 92.75 90 MET A C 1
ATOM 663 O O . MET A 1 90 ? -3.507 -6.735 -2.603 1.00 92.75 90 MET A O 1
ATOM 667 N N . ASP A 1 91 ? -1.911 -6.717 -4.191 1.00 96.56 91 ASP A N 1
ATOM 668 C CA . ASP A 1 91 ? -0.764 -6.550 -3.315 1.00 96.56 91 ASP A CA 1
ATOM 669 C C . ASP A 1 91 ? 0.119 -5.395 -3.800 1.00 96.56 91 ASP A C 1
ATOM 671 O O . ASP A 1 91 ? 0.178 -5.081 -4.992 1.00 96.56 91 ASP A O 1
ATOM 675 N N . VAL A 1 92 ? 0.886 -4.817 -2.885 1.00 96.50 92 VAL A N 1
ATOM 676 C CA . VAL A 1 92 ? 2.054 -4.005 -3.228 1.00 96.50 92 VAL A CA 1
ATOM 677 C C . VAL A 1 92 ? 3.251 -4.714 -2.622 1.00 96.50 92 VAL A C 1
ATOM 679 O O . VAL A 1 92 ? 3.295 -4.866 -1.410 1.00 96.50 92 VAL A O 1
ATOM 682 N N . ILE A 1 93 ? 4.199 -5.155 -3.456 1.00 95.19 93 ILE A N 1
ATOM 683 C CA . ILE A 1 93 ? 5.411 -5.896 -3.046 1.00 95.19 93 ILE A CA 1
ATOM 684 C C . ILE A 1 93 ? 5.124 -7.128 -2.165 1.00 95.19 93 ILE A C 1
ATOM 686 O O . ILE A 1 93 ? 5.864 -7.425 -1.237 1.00 95.19 93 ILE A O 1
ATOM 690 N N . GLY A 1 94 ? 4.021 -7.833 -2.429 1.00 95.31 94 GLY A N 1
ATOM 691 C CA . GLY A 1 94 ? 3.582 -8.974 -1.624 1.00 95.31 94 GLY A CA 1
ATOM 692 C C . GLY A 1 94 ? 2.782 -8.601 -0.370 1.00 95.31 94 GLY A C 1
ATOM 693 O O . GLY A 1 94 ? 2.128 -9.474 0.193 1.00 95.31 94 GLY A O 1
ATOM 694 N N . LEU A 1 95 ? 2.742 -7.324 0.032 1.00 97.62 95 LEU A N 1
ATOM 695 C CA . LEU A 1 95 ? 1.919 -6.847 1.148 1.00 97.62 95 LEU A CA 1
ATOM 696 C C . LEU A 1 95 ? 0.460 -6.679 0.723 1.00 97.62 95 LEU A C 1
ATOM 698 O O . LEU A 1 95 ? 0.166 -6.054 -0.301 1.00 97.62 95 LEU A O 1
ATOM 702 N N . ARG A 1 96 ? -0.461 -7.186 1.546 1.00 97.12 96 ARG A N 1
ATOM 703 C CA . ARG A 1 96 ? -1.909 -7.162 1.299 1.00 97.12 96 ARG A CA 1
ATOM 704 C C . ARG A 1 96 ? -2.660 -6.574 2.488 1.00 97.12 96 ARG A C 1
ATOM 706 O O . ARG A 1 96 ? -2.220 -6.661 3.631 1.00 97.12 96 ARG A O 1
ATOM 713 N N . LEU A 1 97 ? -3.828 -5.997 2.215 1.00 96.44 97 LEU A N 1
ATOM 714 C CA . LEU A 1 97 ? -4.758 -5.602 3.274 1.00 96.44 97 LEU A CA 1
ATOM 715 C C . LEU A 1 97 ? -5.215 -6.842 4.053 1.00 96.44 97 LEU A C 1
ATOM 717 O O . LEU A 1 97 ? -5.366 -7.914 3.473 1.00 96.44 97 LEU A O 1
ATOM 721 N N . GLY A 1 98 ? -5.442 -6.685 5.354 1.00 95.62 98 GLY A N 1
ATOM 722 C CA . GLY A 1 98 ? -5.836 -7.775 6.246 1.00 95.62 98 GLY A CA 1
ATOM 723 C C . GLY A 1 98 ? -4.678 -8.591 6.827 1.00 95.62 98 GLY A C 1
ATOM 724 O O . GLY A 1 98 ? -4.920 -9.328 7.773 1.00 95.62 98 GLY A O 1
ATOM 725 N N . MET A 1 99 ? -3.442 -8.432 6.336 1.00 97.62 99 MET A N 1
ATOM 726 C CA . MET A 1 99 ? -2.273 -9.073 6.952 1.00 97.62 99 MET A CA 1
ATOM 727 C C . MET A 1 99 ? -2.071 -8.596 8.393 1.00 97.62 99 MET A C 1
ATOM 729 O O . MET A 1 99 ? -2.280 -7.425 8.708 1.00 97.62 99 MET A O 1
ATOM 733 N N . THR A 1 100 ? -1.611 -9.483 9.260 1.00 97.38 100 THR A N 1
ATOM 734 C CA . THR A 1 100 ? -1.148 -9.163 10.613 1.00 97.38 100 THR A CA 1
ATOM 735 C C . THR A 1 100 ? 0.212 -8.458 10.580 1.00 97.38 100 THR A C 1
ATOM 737 O O . THR A 1 100 ? 0.915 -8.438 9.566 1.00 97.38 100 THR A O 1
ATOM 740 N N . ALA A 1 101 ? 0.637 -7.904 11.716 1.00 97.62 101 ALA A N 1
ATOM 741 C CA . ALA A 1 101 ? 1.968 -7.309 11.849 1.00 97.62 101 ALA A CA 1
ATOM 742 C C . ALA A 1 101 ? 3.109 -8.307 11.581 1.00 97.62 101 ALA A C 1
ATOM 744 O O . ALA A 1 101 ? 4.142 -7.938 11.020 1.00 97.62 101 ALA A O 1
ATOM 745 N N . GLN A 1 102 ? 2.934 -9.572 11.972 1.00 97.56 102 GLN A N 1
ATOM 746 C CA . GLN A 1 102 ? 3.931 -10.617 11.747 1.00 97.56 102 GLN A CA 1
ATOM 747 C C . GLN A 1 102 ? 4.061 -10.947 10.257 1.00 97.56 102 GLN A C 1
ATOM 749 O O . GLN A 1 102 ? 5.175 -10.967 9.735 1.00 97.56 102 GLN A O 1
ATOM 754 N N . GLU A 1 103 ? 2.937 -11.135 9.565 1.00 97.38 103 GLU A N 1
ATOM 755 C CA . GLU A 1 103 ? 2.914 -11.380 8.118 1.00 97.38 103 GLU A CA 1
ATOM 756 C C . GLU A 1 103 ? 3.495 -10.196 7.340 1.00 97.38 103 GLU A C 1
ATOM 758 O O . GLU A 1 103 ? 4.292 -10.390 6.424 1.00 97.38 103 GLU A O 1
ATOM 763 N N . ALA A 1 104 ? 3.168 -8.966 7.749 1.00 98.12 104 ALA A N 1
ATOM 764 C CA . ALA A 1 104 ? 3.710 -7.750 7.152 1.00 98.12 104 ALA A CA 1
ATOM 765 C C . ALA A 1 104 ? 5.243 -7.700 7.237 1.00 98.12 104 ALA A C 1
ATOM 767 O O . ALA A 1 104 ? 5.916 -7.427 6.244 1.00 98.12 104 ALA A O 1
ATOM 768 N N . LYS A 1 105 ? 5.809 -7.995 8.415 1.00 98.25 105 LYS A N 1
ATOM 769 C CA . LYS A 1 105 ? 7.266 -8.032 8.616 1.00 98.25 105 LYS A CA 1
ATOM 770 C C . LYS A 1 105 ? 7.927 -9.138 7.799 1.00 98.25 105 LYS A C 1
ATOM 772 O O . LYS A 1 105 ? 8.953 -8.882 7.178 1.00 98.25 105 LYS A O 1
ATOM 777 N N . ALA A 1 106 ? 7.327 -10.327 7.747 1.00 97.25 106 ALA A N 1
ATOM 778 C CA . ALA A 1 106 ? 7.835 -11.429 6.933 1.00 97.25 106 ALA A CA 1
ATOM 779 C C . ALA A 1 106 ? 7.830 -11.085 5.430 1.00 97.25 106 ALA A C 1
ATOM 781 O O . ALA A 1 106 ? 8.808 -11.346 4.726 1.00 97.25 106 ALA A O 1
ATOM 782 N N . ALA A 1 107 ? 6.767 -10.439 4.941 1.00 97.00 107 ALA A N 1
ATOM 783 C CA . ALA A 1 107 ? 6.681 -9.972 3.560 1.00 97.00 107 ALA A CA 1
ATOM 784 C C . ALA A 1 107 ? 7.730 -8.889 3.249 1.00 97.00 107 ALA A C 1
ATOM 786 O O . ALA A 1 107 ? 8.392 -8.967 2.217 1.00 97.00 107 ALA A O 1
ATOM 787 N N . LEU A 1 108 ? 7.944 -7.928 4.159 1.00 97.88 108 LEU A N 1
ATOM 788 C CA . LEU A 1 108 ? 9.003 -6.918 4.025 1.00 97.88 108 LEU A CA 1
ATOM 789 C C . LEU A 1 108 ? 10.400 -7.551 3.973 1.00 97.88 108 LEU A C 1
ATOM 791 O O . LEU A 1 108 ? 11.187 -7.199 3.103 1.00 97.88 108 LEU A O 1
ATOM 795 N N . GLN A 1 109 ? 10.688 -8.518 4.849 1.00 96.81 109 GLN A N 1
ATOM 796 C CA . GLN A 1 109 ? 11.967 -9.239 4.865 1.00 96.81 109 GLN A CA 1
ATOM 797 C C . GLN A 1 109 ? 12.194 -10.064 3.593 1.00 96.81 109 GLN A C 1
ATOM 799 O O . GLN A 1 109 ? 13.313 -10.115 3.093 1.00 96.81 109 GLN A O 1
ATOM 804 N N . THR A 1 110 ? 11.139 -10.688 3.059 1.00 96.62 110 THR A N 1
ATOM 805 C CA . THR A 1 110 ? 11.197 -11.440 1.792 1.00 96.62 110 THR A CA 1
ATOM 806 C C . THR A 1 110 ? 11.455 -10.514 0.605 1.00 96.62 110 THR A C 1
ATOM 808 O O . THR A 1 110 ? 12.131 -10.892 -0.348 1.00 96.62 110 THR A O 1
ATOM 811 N N . TYR A 1 111 ? 10.901 -9.303 0.651 1.00 96.19 111 TYR A N 1
ATOM 812 C CA . TYR A 1 111 ? 11.073 -8.308 -0.396 1.00 96.19 111 TYR A CA 1
ATOM 813 C C . TYR A 1 111 ? 12.468 -7.667 -0.378 1.00 96.19 111 TYR A C 1
ATOM 815 O O . TYR A 1 111 ? 13.108 -7.579 -1.424 1.00 96.19 111 TYR A O 1
ATOM 823 N N . ASP A 1 112 ? 12.936 -7.227 0.791 1.00 96.88 112 ASP A N 1
ATOM 824 C CA . ASP A 1 112 ? 14.258 -6.630 0.981 1.00 96.88 112 ASP A CA 1
ATOM 825 C C . ASP A 1 112 ? 14.732 -6.837 2.429 1.00 96.88 112 ASP A C 1
ATOM 827 O O . ASP A 1 112 ? 14.323 -6.136 3.358 1.00 96.88 112 ASP A O 1
ATOM 831 N N . MET A 1 113 ? 15.655 -7.787 2.610 1.00 96.06 113 MET A N 1
ATOM 832 C CA . MET A 1 113 ? 16.253 -8.114 3.910 1.00 96.06 113 MET A CA 1
ATOM 833 C C . MET A 1 113 ? 17.042 -6.956 4.539 1.00 96.06 113 MET A C 1
ATOM 835 O O . MET A 1 113 ? 17.366 -7.017 5.724 1.00 96.06 113 MET A O 1
ATOM 839 N N . THR A 1 114 ? 17.382 -5.920 3.767 1.00 96.25 114 THR A N 1
ATOM 840 C CA . THR A 1 114 ? 18.140 -4.759 4.250 1.00 96.25 114 THR A CA 1
ATOM 841 C C . THR A 1 114 ? 17.250 -3.636 4.780 1.00 96.25 114 THR A C 1
ATOM 843 O O . THR A 1 114 ? 17.770 -2.652 5.312 1.00 96.25 114 THR A O 1
ATOM 846 N N . MET A 1 115 ? 15.921 -3.762 4.666 1.00 97.25 115 MET A N 1
ATOM 847 C CA . MET A 1 115 ? 14.998 -2.755 5.181 1.00 97.25 115 MET A CA 1
ATOM 848 C C . MET A 1 115 ? 15.085 -2.624 6.701 1.00 97.25 115 MET A C 1
ATOM 850 O O . MET A 1 115 ? 14.888 -3.578 7.454 1.00 97.25 115 MET A O 1
ATOM 854 N N . GLN A 1 116 ? 15.287 -1.393 7.161 1.00 98.19 116 GLN A N 1
ATOM 855 C CA . GLN A 1 116 ? 15.160 -1.034 8.564 1.00 98.19 116 GLN A CA 1
ATOM 856 C C . GLN A 1 116 ? 13.680 -0.885 8.898 1.00 98.19 116 GLN A C 1
ATOM 858 O O . GLN A 1 116 ? 13.021 0.023 8.392 1.00 98.19 116 GLN A O 1
ATOM 863 N N . VAL A 1 117 ? 13.160 -1.783 9.733 1.00 98.12 117 VAL A N 1
ATOM 864 C CA . VAL A 1 117 ? 11.753 -1.814 10.142 1.00 98.12 117 VAL A CA 1
ATOM 865 C C . VAL A 1 117 ? 11.602 -1.156 11.511 1.00 98.12 117 VAL A C 1
ATOM 867 O O . VAL A 1 117 ? 12.152 -1.634 12.500 1.00 98.12 117 VAL A O 1
ATOM 870 N N . GLN A 1 118 ? 10.819 -0.082 11.576 1.00 98.44 118 GLN A N 1
ATOM 871 C CA . GLN A 1 118 ? 10.444 0.598 12.810 1.00 98.44 118 GLN A CA 1
ATOM 872 C C . GLN A 1 118 ? 8.950 0.413 13.084 1.00 98.44 118 GLN A C 1
ATOM 874 O O . GLN A 1 118 ? 8.099 0.788 12.277 1.00 98.44 118 GLN A O 1
ATOM 879 N N . GLU A 1 119 ? 8.628 -0.128 14.254 1.00 98.44 119 GLU A N 1
ATOM 880 C CA . GLU A 1 119 ? 7.260 -0.189 14.762 1.00 98.44 119 GLU A CA 1
ATOM 881 C C . GLU A 1 119 ? 6.915 1.096 15.518 1.00 98.44 119 GLU A C 1
ATOM 883 O O . GLU A 1 119 ? 7.684 1.579 16.352 1.00 98.44 119 GLU A O 1
ATOM 888 N N . GLN A 1 120 ? 5.734 1.639 15.248 1.00 98.12 120 GLN A N 1
ATOM 889 C CA . GLN A 1 120 ? 5.193 2.807 15.923 1.00 98.12 120 GLN A CA 1
ATOM 890 C C . GLN A 1 120 ? 3.898 2.433 16.630 1.00 98.12 120 GLN A C 1
ATOM 892 O O . GLN A 1 120 ? 2.942 1.932 16.032 1.00 98.12 120 GLN A O 1
ATOM 897 N N . TYR A 1 121 ? 3.876 2.699 17.931 1.00 97.38 121 TYR A N 1
ATOM 898 C CA . TYR A 1 121 ? 2.742 2.415 18.793 1.00 97.38 121 TYR A CA 1
ATOM 899 C C . TYR A 1 121 ? 1.980 3.701 19.095 1.00 97.38 121 TYR A C 1
ATOM 901 O O . TYR A 1 121 ? 2.567 4.775 19.216 1.00 97.38 121 TYR A O 1
ATOM 909 N N . SER A 1 122 ? 0.670 3.588 19.256 1.00 95.81 122 SER A N 1
ATOM 910 C CA . SER A 1 122 ? -0.191 4.678 19.713 1.00 95.81 122 SER A CA 1
ATOM 911 C C . SER A 1 122 ? -1.041 4.221 20.888 1.00 95.81 122 SER A C 1
ATOM 913 O O . SER A 1 122 ? -1.096 3.034 21.200 1.00 95.81 122 SER A O 1
ATOM 915 N N . GLN A 1 123 ? -1.695 5.169 21.549 1.00 95.06 123 GLN A N 1
ATOM 916 C CA . GLN A 1 123 ? -2.613 4.908 22.652 1.00 95.06 123 GLN A CA 1
ATOM 917 C C . GLN A 1 123 ? -3.965 5.541 22.337 1.00 95.06 123 GLN A C 1
ATOM 919 O O . GLN A 1 123 ? -4.026 6.647 21.794 1.00 95.06 123 GLN A O 1
ATOM 924 N N . LEU A 1 124 ? -5.056 4.844 22.659 1.00 93.62 124 LEU A N 1
ATOM 925 C CA . LEU A 1 124 ? -6.387 5.410 22.486 1.00 93.62 124 LEU A CA 1
ATOM 926 C C . LEU A 1 124 ? -6.656 6.473 23.563 1.00 93.62 124 LEU A C 1
ATOM 928 O O . LEU A 1 124 ? -6.388 6.246 24.747 1.00 93.62 124 LEU A O 1
ATOM 932 N N . PRO A 1 125 ? -7.229 7.633 23.193 1.00 90.44 125 PRO A N 1
ATOM 933 C CA . PRO A 1 125 ? -7.558 8.667 24.163 1.00 90.44 125 PRO A CA 1
ATOM 934 C C . PRO A 1 125 ? -8.512 8.140 25.237 1.00 90.44 125 PRO A C 1
ATOM 936 O O . PRO A 1 125 ? -9.562 7.588 24.909 1.00 90.44 125 PRO A O 1
ATOM 939 N N . ARG A 1 126 ? -8.184 8.383 26.513 1.00 90.81 126 ARG A N 1
ATOM 940 C CA . ARG A 1 126 ? -9.041 8.071 27.678 1.00 90.81 126 ARG A CA 1
ATOM 941 C C . ARG A 1 126 ? -9.346 6.578 27.876 1.00 90.81 126 ARG A C 1
ATOM 943 O O . ARG A 1 126 ? -10.282 6.230 28.592 1.00 90.81 126 ARG A O 1
ATOM 950 N N . VAL A 1 127 ? -8.549 5.697 27.273 1.00 93.50 127 VAL A N 1
ATOM 951 C CA . VAL A 1 127 ? -8.593 4.257 27.542 1.00 93.50 127 VAL A CA 1
ATOM 952 C C . VAL A 1 127 ? -7.240 3.839 28.131 1.00 93.50 127 VAL A C 1
ATOM 954 O O . VAL A 1 127 ? -6.238 3.853 27.407 1.00 93.50 127 VAL A O 1
ATOM 957 N N . PRO A 1 128 ? -7.175 3.515 29.435 1.00 89.56 128 PRO A N 1
ATOM 958 C CA . PRO A 1 128 ? -5.985 2.965 30.075 1.00 89.56 128 PRO A CA 1
ATOM 959 C C . PRO A 1 128 ? -5.478 1.734 29.328 1.00 89.56 128 PRO A C 1
ATOM 961 O O . PRO A 1 128 ? -6.272 0.990 28.755 1.00 89.56 128 PRO A O 1
ATOM 964 N N . ASP A 1 129 ? -4.156 1.574 29.283 1.00 91.31 129 ASP A N 1
ATOM 965 C CA . ASP A 1 129 ? -3.470 0.403 28.714 1.00 91.31 129 ASP A CA 1
ATOM 966 C C . ASP A 1 129 ? -3.852 0.043 27.268 1.00 91.31 129 ASP A C 1
ATOM 968 O O . ASP A 1 129 ? -3.575 -1.044 26.773 1.00 91.31 129 ASP A O 1
ATOM 972 N N . SER A 1 130 ? -4.422 0.995 26.529 1.00 94.06 130 SER A N 1
ATOM 973 C CA . SER A 1 130 ? -4.844 0.827 25.136 1.00 94.06 130 SER A CA 1
ATOM 974 C C . SER A 1 130 ? -3.711 1.007 24.128 1.00 94.06 130 SER A C 1
ATOM 976 O O . SER A 1 130 ? -3.944 1.450 23.001 1.00 94.06 130 SER A O 1
ATOM 978 N N . ARG A 1 131 ? -2.468 0.723 24.527 1.00 96.12 131 ARG A N 1
ATOM 979 C CA . ARG A 1 131 ? -1.323 0.814 23.622 1.00 96.12 131 ARG A CA 1
ATOM 980 C C . ARG A 1 131 ? -1.476 -0.237 22.524 1.00 96.12 131 ARG A C 1
ATOM 982 O O . ARG A 1 131 ? -1.667 -1.412 22.811 1.00 96.12 131 ARG A O 1
ATOM 989 N N . TYR A 1 132 ? -1.359 0.176 21.270 1.00 95.75 132 TYR A N 1
ATOM 990 C CA . TYR A 1 132 ? -1.492 -0.712 20.119 1.00 95.75 132 TYR A CA 1
ATOM 991 C C . TYR A 1 132 ? -0.475 -0.363 19.038 1.00 95.75 132 TYR A C 1
ATOM 993 O O . TYR A 1 132 ? -0.014 0.778 18.955 1.00 95.75 132 TYR A O 1
ATOM 1001 N N . LEU A 1 133 ? -0.108 -1.352 18.221 1.00 97.62 133 LEU A N 1
ATOM 1002 C CA . LEU A 1 133 ? 0.707 -1.120 17.034 1.00 97.62 133 LEU A CA 1
ATOM 1003 C C . LEU A 1 133 ? -0.137 -0.349 16.020 1.00 97.62 133 LEU A C 1
ATOM 1005 O O . LEU A 1 133 ? -1.120 -0.870 15.499 1.00 97.62 133 LEU A O 1
ATOM 1009 N N . HIS A 1 134 ? 0.243 0.895 15.768 1.00 96.12 134 HIS A N 1
ATOM 1010 C CA . HIS A 1 134 ? -0.474 1.781 14.864 1.00 96.12 134 HIS A CA 1
ATOM 1011 C C . HIS A 1 134 ? 0.117 1.726 13.456 1.00 96.12 134 HIS A C 1
ATOM 1013 O O . HIS A 1 134 ? -0.619 1.681 12.468 1.00 96.12 134 HIS A O 1
ATOM 1019 N N . GLN A 1 135 ? 1.447 1.693 13.362 1.00 98.06 135 GLN A N 1
ATOM 1020 C CA . GLN A 1 135 ? 2.138 1.773 12.087 1.00 98.06 135 GLN A CA 1
ATOM 1021 C C . GLN A 1 135 ? 3.442 0.970 12.089 1.00 98.06 135 GLN A C 1
ATOM 1023 O O . GLN A 1 135 ? 4.128 0.871 13.102 1.00 98.06 135 GLN A O 1
ATOM 1028 N N . ILE A 1 136 ? 3.802 0.422 10.931 1.00 98.56 136 ILE A N 1
ATOM 1029 C CA . ILE A 1 136 ? 5.170 0.009 10.613 1.00 98.56 136 ILE A CA 1
ATOM 1030 C C . ILE A 1 136 ? 5.709 0.957 9.547 1.00 98.56 136 ILE A C 1
ATOM 1032 O O . ILE A 1 136 ? 5.058 1.190 8.529 1.00 98.56 136 ILE A O 1
ATOM 1036 N N . HIS A 1 137 ? 6.910 1.476 9.773 1.00 98.44 137 HIS A N 1
ATOM 1037 C CA . HIS A 1 137 ? 7.665 2.243 8.798 1.00 98.44 137 HIS A CA 1
ATOM 1038 C C . HIS A 1 137 ? 8.945 1.484 8.454 1.00 98.44 137 HIS A C 1
ATOM 1040 O O . HIS A 1 137 ? 9.767 1.228 9.329 1.00 98.44 137 HIS A O 1
ATOM 1046 N N . ALA A 1 138 ? 9.097 1.100 7.191 1.00 98.50 138 ALA A N 1
ATOM 1047 C CA . ALA A 1 138 ? 10.261 0.388 6.688 1.00 98.50 138 ALA A CA 1
ATOM 1048 C C . ALA A 1 138 ? 11.000 1.234 5.649 1.00 98.50 138 ALA A C 1
ATOM 1050 O O . ALA A 1 138 ? 10.372 1.806 4.758 1.00 98.50 138 ALA A O 1
ATOM 1051 N N . ILE A 1 139 ? 12.326 1.314 5.759 1.00 98.12 139 ILE A N 1
ATOM 1052 C CA . ILE A 1 139 ? 13.176 2.079 4.840 1.00 98.12 139 ILE A CA 1
ATOM 1053 C C . ILE A 1 139 ? 14.329 1.194 4.366 1.00 98.12 139 ILE A C 1
ATOM 1055 O O . ILE A 1 139 ? 15.044 0.622 5.183 1.00 98.12 139 ILE A O 1
ATOM 1059 N N . SER A 1 140 ? 14.524 1.093 3.053 1.00 96.75 140 SER A N 1
ATOM 1060 C CA . SER A 1 140 ? 15.683 0.408 2.454 1.00 96.75 140 SER A CA 1
ATOM 1061 C C . SER A 1 140 ? 16.907 1.323 2.367 1.00 96.75 140 SER A C 1
ATOM 1063 O O . SER A 1 140 ? 16.787 2.552 2.339 1.00 96.75 140 SER A O 1
ATOM 1065 N N . ASN A 1 141 ? 18.088 0.732 2.181 1.00 92.06 141 ASN A N 1
ATOM 1066 C CA . ASN A 1 141 ? 19.324 1.480 1.915 1.00 92.06 141 ASN A CA 1
ATOM 1067 C C . ASN A 1 141 ? 19.259 2.318 0.623 1.00 92.06 141 ASN A C 1
ATOM 1069 O O . ASN A 1 141 ? 19.936 3.337 0.504 1.00 92.06 141 ASN A O 1
ATOM 1073 N N . ALA A 1 142 ? 18.416 1.922 -0.336 1.00 90.44 142 ALA A N 1
ATOM 1074 C CA . ALA A 1 142 ? 18.184 2.661 -1.576 1.00 90.44 142 ALA A CA 1
ATOM 1075 C C . ALA A 1 142 ? 17.206 3.846 -1.412 1.00 90.44 142 ALA A C 1
ATOM 1077 O O . ALA A 1 142 ? 16.898 4.537 -2.385 1.00 90.44 142 ALA A O 1
ATOM 1078 N N . GLY A 1 143 ? 16.690 4.088 -0.201 1.00 90.69 143 GLY A N 1
ATOM 1079 C CA . GLY A 1 143 ? 15.752 5.174 0.090 1.00 90.69 143 GLY A CA 1
ATOM 1080 C C . GLY A 1 143 ? 14.303 4.889 -0.318 1.00 90.69 143 GLY A C 1
ATOM 1081 O O . GLY A 1 143 ? 13.476 5.804 -0.302 1.00 90.69 143 GLY A O 1
ATOM 1082 N N . GLU A 1 144 ? 13.971 3.646 -0.683 1.00 96.19 144 GLU A N 1
ATOM 1083 C CA . GLU A 1 144 ? 12.579 3.199 -0.772 1.00 96.19 144 GLU A CA 1
ATOM 1084 C C . GLU A 1 144 ? 11.959 3.120 0.624 1.00 96.19 144 GLU A C 1
ATOM 1086 O O . GLU A 1 144 ? 12.599 2.636 1.557 1.00 96.19 144 GLU A O 1
ATOM 1091 N N . GLN A 1 145 ? 10.717 3.587 0.744 1.00 98.31 145 GLN A N 1
ATOM 1092 C CA . GLN A 1 145 ? 9.964 3.658 1.992 1.00 98.31 145 GLN A CA 1
ATOM 1093 C C . GLN A 1 145 ? 8.650 2.891 1.869 1.00 98.31 145 GLN A C 1
ATOM 1095 O O . GLN A 1 145 ? 7.936 3.027 0.872 1.00 98.31 145 GLN A O 1
ATOM 1100 N N . VAL A 1 146 ? 8.296 2.139 2.906 1.00 98.50 146 VAL A N 1
ATOM 1101 C CA . VAL A 1 146 ? 7.013 1.450 3.037 1.00 98.50 146 VAL A CA 1
ATOM 1102 C C . VAL A 1 146 ? 6.392 1.831 4.374 1.00 98.50 146 VAL A C 1
ATOM 1104 O O . VAL A 1 146 ? 6.990 1.646 5.428 1.00 98.50 146 VAL A O 1
ATOM 1107 N N . VAL A 1 147 ? 5.184 2.375 4.329 1.00 98.38 147 VAL A N 1
ATOM 1108 C CA . VAL A 1 147 ? 4.398 2.767 5.499 1.00 98.38 147 VAL A CA 1
ATOM 1109 C C . VAL A 1 147 ? 3.157 1.893 5.547 1.00 98.38 147 VAL A C 1
ATOM 1111 O O . VAL A 1 147 ? 2.401 1.848 4.580 1.00 98.38 147 VAL A O 1
ATOM 1114 N N . ILE A 1 148 ? 2.939 1.209 6.662 1.00 98.44 148 ILE A N 1
ATOM 1115 C CA . ILE A 1 148 ? 1.841 0.267 6.868 1.00 98.44 148 ILE A CA 1
ATOM 1116 C C . ILE A 1 148 ? 1.043 0.734 8.078 1.00 98.44 148 ILE A C 1
ATOM 1118 O O . ILE A 1 148 ? 1.593 0.792 9.167 1.00 98.44 148 ILE A O 1
ATOM 1122 N N . GLU A 1 149 ? -0.235 1.054 7.904 1.00 98.12 149 GLU A N 1
ATOM 1123 C CA . GLU A 1 149 ? -1.150 1.444 8.981 1.00 98.12 149 GLU A CA 1
ATOM 1124 C C . GLU A 1 149 ? -2.055 0.262 9.363 1.00 98.12 149 GLU A C 1
ATOM 1126 O O . GLU A 1 149 ? -2.620 -0.421 8.495 1.00 98.12 149 GLU A O 1
ATOM 1131 N N . PHE A 1 150 ? -2.221 0.051 10.669 1.00 97.62 150 PHE A N 1
ATOM 1132 C CA . PHE A 1 150 ? -2.984 -1.053 11.247 1.00 97.62 150 PHE A CA 1
ATOM 1133 C C . PHE A 1 150 ? -4.336 -0.601 11.809 1.00 97.62 150 PHE A C 1
ATOM 1135 O O . PHE A 1 150 ? -4.522 0.548 12.216 1.00 97.62 150 PHE A O 1
ATOM 1142 N N . ALA A 1 151 ? -5.300 -1.522 11.834 1.00 96.69 151 ALA A N 1
ATOM 1143 C CA . ALA A 1 151 ? -6.587 -1.298 12.478 1.00 96.69 151 ALA A CA 1
ATOM 1144 C C . ALA A 1 151 ? -6.411 -1.066 13.997 1.00 96.69 151 ALA A C 1
ATOM 1146 O O . ALA A 1 151 ? -5.756 -1.870 14.660 1.00 96.69 151 ALA A O 1
ATOM 1147 N N . PRO A 1 152 ? -7.022 -0.016 14.572 1.00 96.19 152 PRO A N 1
ATOM 1148 C CA . PRO A 1 152 ? -7.020 0.212 16.013 1.00 96.19 152 PRO A CA 1
ATOM 1149 C C . PRO A 1 152 ? -7.916 -0.789 16.778 1.00 96.19 152 PRO A C 1
ATOM 1151 O O . PRO A 1 152 ? -8.864 -1.347 16.204 1.00 96.19 152 PRO A O 1
ATOM 1154 N N . PRO A 1 153 ? -7.698 -0.956 18.101 1.00 95.25 153 PRO A N 1
ATOM 1155 C CA . PRO A 1 153 ? -8.567 -1.741 18.978 1.00 95.25 153 PRO A CA 1
ATOM 1156 C C . PRO A 1 153 ? -10.034 -1.283 18.900 1.00 95.25 153 PRO A C 1
ATOM 1158 O O . PRO A 1 153 ? -10.297 -0.108 18.639 1.00 95.25 153 PRO A O 1
ATOM 1161 N N . PRO A 1 154 ? -11.020 -2.167 19.128 1.00 94.62 154 PRO A N 1
ATOM 1162 C CA . PRO A 1 154 ? -10.888 -3.480 19.763 1.00 94.62 154 PRO A CA 1
ATOM 1163 C C . PRO A 1 154 ? -10.648 -4.633 18.776 1.00 94.62 154 PRO A C 1
ATOM 1165 O O . PRO A 1 154 ? -10.740 -5.794 19.159 1.00 94.62 154 PRO A O 1
ATOM 1168 N N . ARG A 1 155 ? -10.428 -4.343 17.489 1.00 90.31 155 ARG A N 1
ATOM 1169 C CA . ARG A 1 155 ? -10.122 -5.386 16.502 1.00 90.31 155 ARG A CA 1
ATOM 1170 C C . ARG A 1 155 ? -8.646 -5.770 16.583 1.00 90.31 155 ARG A C 1
ATOM 1172 O O . ARG A 1 155 ? -7.830 -5.016 17.103 1.00 90.31 155 ARG A O 1
ATOM 1179 N N . GLU A 1 156 ? -8.329 -6.926 16.016 1.00 92.81 156 GLU A N 1
ATOM 1180 C CA . GLU A 1 156 ? -6.952 -7.324 15.745 1.00 92.81 156 GLU A CA 1
ATOM 1181 C C . GLU A 1 156 ? -6.239 -6.291 14.855 1.00 92.81 156 GLU A C 1
ATOM 1183 O O . GLU A 1 156 ? -6.843 -5.716 13.941 1.00 92.81 156 GLU A O 1
ATOM 1188 N N . ALA A 1 157 ? -4.950 -6.071 15.126 1.00 94.31 157 ALA A N 1
ATOM 1189 C CA . ALA A 1 157 ? -4.094 -5.158 14.379 1.00 94.31 157 ALA A CA 1
ATOM 1190 C C . ALA A 1 157 ? -3.721 -5.758 13.013 1.00 94.31 157 ALA A C 1
ATOM 1192 O O . ALA A 1 157 ? -2.667 -6.374 12.841 1.00 94.31 157 ALA A O 1
ATOM 1193 N N . VAL A 1 158 ? -4.600 -5.550 12.035 1.00 97.31 158 VAL A N 1
ATOM 1194 C CA . VAL A 1 158 ? -4.407 -5.947 10.632 1.00 97.31 158 VAL A CA 1
ATOM 1195 C C . VAL A 1 158 ? -4.184 -4.736 9.727 1.00 97.31 158 VAL A C 1
ATOM 1197 O O . VAL A 1 158 ? -4.685 -3.649 10.021 1.00 97.31 158 VAL A O 1
ATOM 1200 N N . ILE A 1 159 ? -3.460 -4.903 8.615 1.00 97.75 159 ILE A N 1
ATOM 1201 C CA . ILE A 1 159 ? -3.195 -3.831 7.644 1.00 97.75 159 ILE A CA 1
ATOM 1202 C C . ILE A 1 159 ? -4.517 -3.320 7.067 1.00 97.75 159 ILE A C 1
ATOM 1204 O O . ILE A 1 159 ? -5.261 -4.059 6.420 1.00 97.75 159 ILE A O 1
ATOM 1208 N N . VAL A 1 160 ? -4.776 -2.024 7.218 1.00 96.31 160 VAL A N 1
ATOM 1209 C CA . VAL A 1 160 ? -5.939 -1.343 6.613 1.00 96.31 160 VAL A CA 1
ATOM 1210 C C . VAL A 1 160 ? -5.541 -0.365 5.515 1.00 96.31 160 VAL A C 1
ATOM 1212 O O . VAL A 1 160 ? -6.364 0.015 4.674 1.00 96.31 160 VAL A O 1
ATOM 1215 N N . ARG A 1 161 ? -4.265 0.020 5.504 1.00 97.56 161 ARG A N 1
ATOM 1216 C CA . ARG A 1 161 ? -3.671 0.910 4.521 1.00 97.56 161 ARG A CA 1
ATOM 1217 C C . ARG A 1 161 ? -2.171 0.662 4.458 1.00 97.56 161 ARG A C 1
ATOM 1219 O O . ARG A 1 161 ? -1.523 0.479 5.479 1.00 97.56 161 ARG A O 1
ATOM 1226 N N . LEU A 1 162 ? -1.619 0.694 3.257 1.00 97.88 162 LEU A N 1
ATOM 1227 C CA . LEU A 1 162 ? -0.184 0.646 3.028 1.00 97.88 162 LEU A CA 1
ATOM 1228 C C . LEU A 1 162 ? 0.191 1.626 1.920 1.00 97.88 162 LEU A C 1
ATOM 1230 O O . LEU A 1 162 ? -0.568 1.836 0.974 1.00 97.88 162 LEU A O 1
ATOM 1234 N N . THR A 1 163 ? 1.362 2.233 2.044 1.00 98.38 163 THR A N 1
ATOM 1235 C CA . THR A 1 163 ? 1.928 3.168 1.074 1.00 98.38 163 THR A CA 1
ATOM 1236 C C . THR A 1 163 ? 3.380 2.799 0.828 1.00 98.38 163 THR A C 1
ATOM 1238 O O . THR A 1 163 ? 4.189 2.832 1.747 1.00 98.38 163 THR A O 1
ATOM 1241 N N . ARG A 1 164 ? 3.727 2.486 -0.417 1.00 98.12 164 ARG A N 1
ATOM 1242 C CA . ARG A 1 164 ? 5.109 2.318 -0.875 1.00 98.12 164 ARG A CA 1
ATOM 1243 C C . ARG A 1 164 ? 5.523 3.549 -1.661 1.00 98.12 164 ARG A C 1
ATOM 1245 O O . ARG A 1 164 ? 4.787 3.970 -2.548 1.00 98.12 164 ARG A O 1
ATOM 1252 N N . THR A 1 165 ? 6.702 4.090 -1.386 1.00 98.38 165 THR A N 1
ATOM 1253 C CA . THR A 1 165 ? 7.305 5.184 -2.150 1.00 98.38 165 THR A CA 1
ATOM 1254 C C . THR A 1 165 ? 8.730 4.827 -2.546 1.00 98.38 165 THR A C 1
ATOM 1256 O O . THR A 1 165 ? 9.592 4.645 -1.694 1.00 98.38 165 THR A O 1
ATOM 1259 N N . THR A 1 166 ? 8.988 4.804 -3.849 1.00 97.12 166 THR A N 1
ATOM 1260 C CA . THR A 1 166 ? 10.304 4.573 -4.447 1.00 97.12 166 THR A CA 1
ATOM 1261 C C . THR A 1 166 ? 10.742 5.832 -5.191 1.00 97.12 166 THR A C 1
ATOM 1263 O O . THR A 1 166 ? 9.974 6.407 -5.968 1.00 97.12 166 THR A O 1
ATOM 1266 N N . LYS A 1 167 ? 11.987 6.264 -4.983 1.00 96.00 167 LYS A N 1
ATOM 1267 C CA . LYS A 1 167 ? 12.635 7.322 -5.770 1.00 96.00 167 LYS A CA 1
ATOM 1268 C C . LYS A 1 167 ? 13.755 6.697 -6.592 1.00 96.00 167 LYS A C 1
ATOM 1270 O O . LYS A 1 167 ? 14.583 5.976 -6.054 1.00 96.00 167 LYS A O 1
ATOM 1275 N N . TYR A 1 168 ? 13.779 6.978 -7.889 1.00 94.06 168 TYR A N 1
ATOM 1276 C CA . TYR A 1 168 ? 14.756 6.409 -8.811 1.00 94.06 168 TYR A CA 1
ATOM 1277 C C . TYR A 1 168 ? 15.884 7.405 -9.097 1.00 94.06 168 TYR A C 1
ATOM 1279 O O . TYR A 1 168 ? 15.648 8.536 -9.546 1.00 94.06 168 TYR A O 1
ATOM 1287 N N . MET A 1 169 ? 17.122 6.949 -8.900 1.00 92.56 169 MET A N 1
ATOM 1288 C CA . MET A 1 169 ? 18.334 7.656 -9.328 1.00 92.56 169 MET A CA 1
ATOM 1289 C C . MET A 1 169 ? 18.352 7.824 -10.855 1.00 92.56 169 MET A C 1
ATOM 1291 O O . MET A 1 169 ? 17.789 6.995 -11.565 1.00 92.56 169 MET A O 1
ATOM 1295 N N . GLU A 1 170 ? 18.993 8.881 -11.375 1.00 90.06 170 GLU A N 1
ATOM 1296 C CA . GLU A 1 170 ? 18.941 9.269 -12.804 1.00 90.06 170 GLU A CA 1
ATOM 1297 C C . GLU A 1 170 ? 19.233 8.101 -13.769 1.00 90.06 170 GLU A C 1
ATOM 1299 O O . GLU A 1 170 ? 18.487 7.897 -14.728 1.00 90.06 170 GLU A O 1
ATOM 1304 N N . GLY A 1 171 ? 20.255 7.287 -13.477 1.00 90.69 171 GLY A N 1
ATOM 1305 C CA . GLY A 1 171 ? 20.639 6.128 -14.294 1.00 90.69 171 GLY A CA 1
ATOM 1306 C C . GLY A 1 171 ? 19.692 4.924 -14.202 1.00 90.69 171 GLY A C 1
ATOM 1307 O O . GLY A 1 171 ? 19.634 4.128 -15.133 1.00 90.69 171 GLY A O 1
ATOM 1308 N N . ALA A 1 172 ? 18.901 4.820 -13.131 1.00 93.12 172 ALA A N 1
ATOM 1309 C CA . ALA A 1 172 ? 18.014 3.687 -12.851 1.00 93.12 172 ALA A CA 1
ATOM 1310 C C . ALA A 1 172 ? 16.530 3.984 -13.139 1.00 93.12 172 ALA A C 1
ATOM 1312 O O . ALA A 1 172 ? 15.657 3.179 -12.818 1.00 93.12 172 ALA A O 1
ATOM 1313 N N . ARG A 1 173 ? 16.207 5.151 -13.717 1.00 94.75 173 ARG A N 1
ATOM 1314 C CA . ARG A 1 173 ? 14.813 5.537 -13.980 1.00 94.75 173 ARG A CA 1
ATOM 1315 C C . ARG A 1 173 ? 14.197 4.688 -15.097 1.00 94.75 173 ARG A C 1
ATOM 1317 O O . ARG A 1 173 ? 14.652 4.801 -16.242 1.00 94.75 173 ARG A O 1
ATOM 1324 N N . PRO A 1 174 ? 13.128 3.914 -14.833 1.00 96.00 174 PRO A N 1
ATOM 1325 C CA . PRO A 1 174 ? 12.471 3.133 -15.870 1.00 96.00 174 PRO A CA 1
ATOM 1326 C C . PRO A 1 174 ? 11.696 4.042 -16.831 1.00 96.00 174 PRO A C 1
ATOM 1328 O O . PRO A 1 174 ? 11.281 5.152 -16.484 1.00 96.00 174 PRO A O 1
ATOM 1331 N N . ALA A 1 175 ? 11.473 3.563 -18.055 1.00 96.88 175 ALA A N 1
ATOM 1332 C CA . ALA A 1 175 ? 10.634 4.259 -19.025 1.00 96.88 175 ALA A CA 1
ATOM 1333 C C . ALA A 1 175 ? 9.173 4.286 -18.548 1.00 96.88 175 ALA A C 1
ATOM 1335 O O . ALA A 1 175 ? 8.604 3.240 -18.238 1.00 96.88 175 ALA A O 1
ATOM 1336 N N . LEU A 1 176 ? 8.546 5.464 -18.557 1.00 96.50 176 LEU A N 1
ATOM 1337 C CA . LEU A 1 176 ? 7.171 5.681 -18.100 1.00 96.50 176 LEU A CA 1
ATOM 1338 C C . LEU A 1 176 ? 6.181 4.727 -18.773 1.00 96.50 176 LEU A C 1
ATOM 1340 O O . LEU A 1 176 ? 5.384 4.098 -18.085 1.00 96.50 176 LEU A O 1
ATOM 1344 N N . VAL A 1 177 ? 6.266 4.587 -20.099 1.00 96.50 177 VAL A N 1
ATOM 1345 C CA . VAL A 1 177 ? 5.364 3.727 -20.880 1.00 96.50 177 VAL A CA 1
ATOM 1346 C C . VAL A 1 177 ? 5.467 2.267 -20.432 1.00 96.50 177 VAL A C 1
ATOM 1348 O O . VAL A 1 177 ? 4.444 1.623 -20.208 1.00 96.50 177 VAL A O 1
ATOM 1351 N N . LYS A 1 178 ? 6.692 1.763 -20.219 1.00 97.00 178 LYS A N 1
ATOM 1352 C CA . LYS A 1 178 ? 6.914 0.395 -19.727 1.00 97.00 178 LYS A CA 1
ATOM 1353 C C . LYS A 1 178 ? 6.385 0.222 -18.304 1.00 97.00 178 LYS A C 1
ATOM 1355 O O . LYS A 1 178 ? 5.736 -0.779 -18.022 1.00 97.00 178 LYS A O 1
ATOM 1360 N N . THR A 1 179 ? 6.595 1.206 -17.429 1.00 97.62 179 THR A N 1
ATOM 1361 C CA . THR A 1 179 ? 6.054 1.175 -16.062 1.00 97.62 179 THR A CA 1
ATOM 1362 C C . THR A 1 179 ? 4.524 1.149 -16.065 1.00 97.62 179 THR A C 1
ATOM 1364 O O . THR A 1 179 ? 3.927 0.338 -15.364 1.00 97.62 179 THR A O 1
ATOM 1367 N N . GLN A 1 180 ? 3.866 1.979 -16.880 1.00 97.50 180 GLN A N 1
ATOM 1368 C CA . GLN A 1 180 ? 2.404 1.974 -17.010 1.00 97.50 180 GLN A CA 1
ATOM 1369 C C . GLN A 1 180 ? 1.879 0.645 -17.565 1.00 97.50 180 GLN A C 1
ATOM 1371 O O . GLN A 1 180 ? 0.878 0.127 -17.072 1.00 97.50 180 GLN A O 1
ATOM 1376 N N . GLN A 1 181 ? 2.561 0.068 -18.557 1.00 97.44 181 GLN A N 1
ATOM 1377 C CA . GLN A 1 181 ? 2.214 -1.244 -19.100 1.00 97.44 181 GLN A CA 1
ATOM 1378 C C . GLN A 1 181 ? 2.331 -2.342 -18.037 1.00 97.44 181 GLN A C 1
ATOM 1380 O O . GLN A 1 181 ? 1.393 -3.117 -17.874 1.00 97.44 181 GLN A O 1
ATOM 1385 N N . ALA A 1 182 ? 3.427 -2.372 -17.274 1.00 96.69 182 ALA A N 1
ATOM 1386 C CA . ALA A 1 182 ? 3.624 -3.340 -16.197 1.00 96.69 182 ALA A CA 1
ATOM 1387 C C . ALA A 1 182 ? 2.547 -3.216 -15.105 1.00 96.69 182 ALA A C 1
ATOM 1389 O O . ALA A 1 182 ? 2.017 -4.222 -14.638 1.00 96.69 182 ALA A O 1
ATOM 1390 N N . LEU A 1 183 ? 2.155 -1.988 -14.741 1.00 96.31 183 LEU A N 1
ATOM 1391 C CA . LEU A 1 183 ? 1.053 -1.755 -13.801 1.00 96.31 183 LEU A CA 1
ATOM 1392 C C . LEU A 1 183 ? -0.279 -2.294 -14.334 1.00 96.31 183 LEU A C 1
ATOM 1394 O O . LEU A 1 183 ? -1.014 -2.938 -13.590 1.00 96.31 183 LEU A O 1
ATOM 1398 N N . ARG A 1 184 ? -0.581 -2.069 -15.618 1.00 96.19 184 ARG A N 1
ATOM 1399 C CA . ARG A 1 184 ? -1.798 -2.598 -16.254 1.00 96.19 184 ARG A CA 1
ATOM 1400 C C . ARG A 1 184 ? -1.775 -4.116 -16.384 1.00 96.19 184 ARG A C 1
ATOM 1402 O O . ARG A 1 184 ? -2.819 -4.742 -16.265 1.00 96.19 184 ARG A O 1
ATOM 1409 N N . GLN A 1 185 ? -0.605 -4.708 -16.600 1.00 94.75 185 GLN A N 1
ATOM 1410 C CA . GLN A 1 185 ? -0.445 -6.158 -16.612 1.00 94.75 185 GLN A CA 1
ATOM 1411 C C . GLN A 1 185 ? -0.686 -6.752 -15.219 1.00 94.75 185 GLN A C 1
ATOM 1413 O O . GLN A 1 185 ? -1.381 -7.755 -15.107 1.00 94.75 185 GLN A O 1
ATOM 1418 N N . LYS A 1 186 ? -0.158 -6.121 -14.160 1.00 94.44 186 LYS A N 1
ATOM 1419 C CA . LYS A 1 186 ? -0.311 -6.611 -12.784 1.00 94.44 186 LYS A CA 1
ATOM 1420 C C . LYS A 1 186 ? -1.725 -6.409 -12.229 1.00 94.44 186 LYS A C 1
ATOM 1422 O O . LYS A 1 186 ? -2.275 -7.317 -11.618 1.00 94.44 186 LYS A O 1
ATOM 1427 N N . TYR A 1 187 ? -2.310 -5.227 -12.415 1.00 94.81 187 TYR A N 1
ATOM 1428 C CA . TYR A 1 187 ? -3.562 -4.838 -11.749 1.00 94.81 187 TYR A CA 1
ATOM 1429 C C . TYR A 1 187 ? -4.767 -4.732 -12.696 1.00 94.81 187 TYR A C 1
ATOM 1431 O O . TYR A 1 187 ? -5.869 -4.395 -12.265 1.00 94.81 187 TYR A O 1
ATOM 1439 N N . GLY A 1 188 ? -4.581 -4.989 -13.991 1.00 94.56 188 GLY A N 1
ATOM 1440 C CA . GLY A 1 188 ? -5.588 -4.738 -15.021 1.00 94.56 188 GLY A CA 1
ATOM 1441 C C . GLY A 1 188 ? -5.698 -3.256 -15.395 1.00 94.56 188 GLY A C 1
ATOM 1442 O O . GLY A 1 188 ? -4.926 -2.405 -14.945 1.00 94.56 188 GLY A O 1
ATOM 1443 N N . ALA A 1 189 ? -6.685 -2.916 -16.225 1.00 95.69 189 ALA A N 1
ATOM 1444 C CA . ALA A 1 189 ? -6.947 -1.523 -16.585 1.00 95.69 189 ALA A CA 1
ATOM 1445 C C . ALA A 1 189 ? -7.386 -0.707 -15.347 1.00 95.69 189 ALA A C 1
ATOM 1447 O O . ALA A 1 189 ? -8.256 -1.169 -14.604 1.00 95.69 189 ALA A O 1
ATOM 1448 N N . PRO A 1 190 ? -6.850 0.507 -15.125 1.00 96.38 190 PRO A N 1
ATOM 1449 C CA . PRO A 1 190 ? -7.310 1.369 -14.040 1.00 96.38 190 PRO A CA 1
ATOM 1450 C C . PRO A 1 190 ? -8.764 1.806 -14.260 1.00 96.38 190 PRO A C 1
ATOM 1452 O O . PRO A 1 190 ? -9.258 1.882 -15.383 1.00 96.38 190 PRO A O 1
ATOM 1455 N N . THR A 1 191 ? -9.485 2.085 -13.176 1.00 96.00 191 THR A N 1
ATOM 1456 C CA . THR A 1 191 ? -10.807 2.730 -13.208 1.00 96.00 191 THR A CA 1
ATOM 1457 C C . THR A 1 191 ? -10.709 4.162 -13.723 1.00 96.00 191 THR A C 1
ATOM 1459 O O . THR A 1 191 ? -11.593 4.614 -14.442 1.00 96.00 191 THR A O 1
ATOM 1462 N N . MET A 1 192 ? -9.649 4.881 -13.352 1.00 95.88 192 MET A N 1
ATOM 1463 C CA . MET A 1 192 ? -9.410 6.260 -13.768 1.00 95.88 192 MET A CA 1
ATOM 1464 C C . MET A 1 192 ? -7.912 6.513 -13.895 1.00 95.88 192 MET A C 1
ATOM 1466 O O . MET A 1 192 ? -7.127 6.062 -13.063 1.00 95.88 192 MET A O 1
ATOM 1470 N N . GLU A 1 193 ? -7.530 7.300 -14.893 1.00 95.75 193 GLU A N 1
ATOM 1471 C CA . GLU A 1 193 ? -6.190 7.868 -15.013 1.00 95.75 193 GLU A CA 1
ATOM 1472 C C . GLU A 1 193 ? -6.300 9.394 -14.989 1.00 95.75 193 GLU A C 1
ATOM 1474 O O . GLU A 1 193 ? -7.224 9.975 -15.556 1.00 95.75 193 GLU A O 1
ATOM 1479 N N . ASN A 1 194 ? -5.367 10.056 -14.312 1.00 94.12 194 ASN A N 1
ATOM 1480 C CA . ASN A 1 194 ? -5.259 11.508 -14.307 1.00 94.12 194 ASN A CA 1
ATOM 1481 C C . ASN A 1 194 ? -3.810 11.895 -14.583 1.00 94.12 194 ASN A C 1
ATOM 1483 O O . ASN A 1 194 ? -2.888 11.400 -13.935 1.00 94.12 194 ASN A O 1
ATOM 1487 N N . ARG A 1 195 ? -3.602 12.800 -15.534 1.00 92.62 195 ARG A N 1
ATOM 1488 C CA . ARG A 1 195 ? -2.292 13.368 -15.825 1.00 92.62 195 ARG A CA 1
ATOM 1489 C C . ARG A 1 195 ? -2.303 14.837 -15.439 1.00 92.62 195 ARG A C 1
ATOM 1491 O O . ARG A 1 195 ? -2.986 15.640 -16.067 1.00 92.62 195 ARG A O 1
ATOM 1498 N N . LYS A 1 196 ? -1.499 15.195 -14.439 1.00 89.88 196 LYS A N 1
ATOM 1499 C CA . LYS A 1 196 ? -1.313 16.585 -14.015 1.00 89.88 196 LYS A CA 1
ATOM 1500 C C . LYS A 1 196 ? 0.166 16.937 -14.073 1.00 89.88 196 LYS A C 1
ATOM 1502 O O . LYS A 1 196 ? 0.958 16.480 -13.251 1.00 89.88 196 LYS A O 1
ATOM 1507 N N . ASN A 1 197 ? 0.539 17.779 -15.035 1.00 88.38 197 ASN A N 1
ATOM 1508 C CA . ASN A 1 197 ? 1.923 18.186 -15.281 1.00 88.38 197 ASN A CA 1
ATOM 1509 C C . ASN A 1 197 ? 2.846 16.966 -15.489 1.00 88.38 197 ASN A C 1
ATOM 1511 O O . ASN A 1 197 ? 2.730 16.247 -16.479 1.00 88.38 197 ASN A O 1
ATOM 1515 N N . ARG A 1 198 ? 3.752 16.738 -14.533 1.00 91.62 198 ARG A N 1
ATOM 1516 C CA . ARG A 1 198 ? 4.772 15.678 -14.516 1.00 91.62 198 ARG A CA 1
ATOM 1517 C C . ARG A 1 198 ? 4.374 14.482 -13.645 1.00 91.62 198 ARG A C 1
ATOM 1519 O O . ARG A 1 198 ? 5.223 13.658 -13.316 1.00 91.62 198 ARG A O 1
ATOM 1526 N N . MET A 1 199 ? 3.112 14.432 -13.222 1.00 95.62 199 MET A N 1
ATOM 1527 C CA . MET A 1 199 ? 2.554 13.373 -12.392 1.00 95.62 199 MET A CA 1
ATOM 1528 C C . MET A 1 199 ? 1.487 12.610 -13.173 1.00 95.62 199 MET A C 1
ATOM 1530 O O . MET A 1 199 ? 0.543 13.205 -13.701 1.00 95.62 199 MET A O 1
ATOM 1534 N N . HIS A 1 200 ? 1.633 11.291 -13.217 1.00 96.88 200 HIS A N 1
ATOM 1535 C CA . HIS A 1 200 ? 0.682 10.367 -13.821 1.00 96.88 200 HIS A CA 1
ATOM 1536 C C . HIS A 1 200 ? 0.058 9.530 -12.711 1.00 96.88 200 HIS A C 1
ATOM 1538 O O . HIS A 1 200 ? 0.755 8.778 -12.040 1.00 96.88 200 HIS A O 1
ATOM 1544 N N . MET A 1 201 ? -1.243 9.679 -12.501 1.00 97.19 201 MET A N 1
ATOM 1545 C CA . MET A 1 201 ? -1.990 8.988 -11.457 1.00 97.19 201 MET A CA 1
ATOM 1546 C C . MET A 1 201 ? -2.884 7.931 -12.094 1.00 97.19 201 MET A C 1
ATOM 1548 O O . MET A 1 201 ? -3.565 8.220 -13.077 1.00 97.19 201 MET A O 1
ATOM 1552 N N . SER A 1 202 ? -2.894 6.727 -11.542 1.00 97.44 202 SER A N 1
ATOM 1553 C CA . SER A 1 202 ? -3.758 5.621 -11.958 1.00 97.44 202 SER A CA 1
ATOM 1554 C C . SER A 1 202 ? -4.483 5.076 -10.737 1.00 97.44 202 SER A C 1
ATOM 1556 O O . SER A 1 202 ? -3.856 4.826 -9.711 1.00 97.44 202 SER A O 1
ATOM 1558 N N . PHE A 1 203 ? -5.796 4.903 -10.844 1.00 97.25 203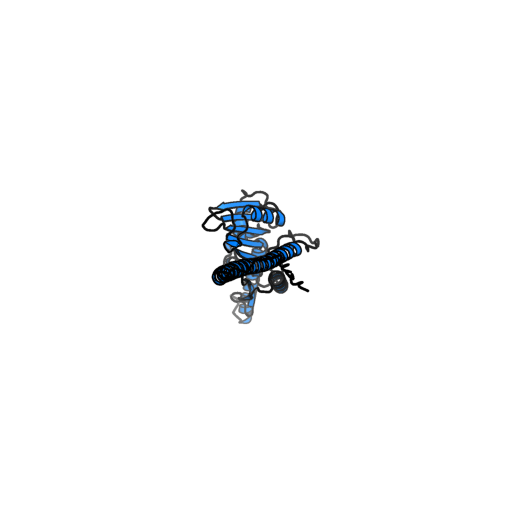 PHE A N 1
ATOM 1559 C CA . PHE A 1 203 ? -6.643 4.470 -9.741 1.00 97.25 203 PHE A CA 1
ATOM 1560 C C . PHE A 1 203 ? -7.385 3.194 -10.110 1.00 97.25 203 PHE A C 1
ATOM 1562 O O . PHE A 1 203 ? -8.111 3.179 -11.103 1.00 97.25 203 PHE A O 1
ATOM 1569 N N . TRP A 1 204 ? -7.285 2.163 -9.278 1.00 97.12 204 TRP A N 1
ATOM 1570 C CA . TRP A 1 204 ? -8.150 0.987 -9.325 1.00 97.12 204 TRP A CA 1
ATOM 1571 C C . TRP A 1 204 ? -9.089 1.054 -8.130 1.00 97.12 204 TRP A C 1
ATOM 1573 O O . TRP A 1 204 ? -8.650 0.988 -6.982 1.00 97.12 204 TRP A O 1
ATOM 1583 N N . LEU A 1 205 ? -10.375 1.265 -8.400 1.00 96.38 205 LEU A N 1
ATOM 1584 C CA . LEU A 1 205 ? -11.370 1.576 -7.378 1.00 96.38 205 LEU A CA 1
ATOM 1585 C C . LEU A 1 205 ? -12.437 0.488 -7.345 1.00 96.38 205 LEU A C 1
ATOM 1587 O O . LEU A 1 205 ? -13.026 0.180 -8.386 1.00 96.38 205 LEU A O 1
ATOM 1591 N N . HIS A 1 206 ? -12.721 -0.019 -6.149 1.00 95.44 206 HIS A N 1
ATOM 1592 C CA . HIS A 1 206 ? -13.827 -0.929 -5.883 1.00 95.44 206 HIS A CA 1
ATOM 1593 C C . HIS A 1 206 ? -14.835 -0.283 -4.932 1.00 95.44 206 HIS A C 1
ATOM 1595 O O . HIS A 1 206 ? -14.483 0.539 -4.079 1.00 95.44 206 HIS A O 1
ATOM 1601 N N . ASP A 1 207 ? -16.102 -0.640 -5.089 1.00 94.12 207 ASP A N 1
ATOM 1602 C CA . ASP A 1 207 ? -17.150 -0.305 -4.135 1.00 94.12 207 ASP A CA 1
ATOM 1603 C C . ASP A 1 207 ? -17.048 -1.179 -2.872 1.00 94.12 207 ASP A C 1
ATOM 1605 O O . ASP A 1 207 ? -16.245 -2.111 -2.790 1.00 94.12 207 ASP A O 1
ATOM 1609 N N . LYS A 1 208 ? -17.864 -0.877 -1.858 1.00 93.38 208 LYS A N 1
ATOM 1610 C CA . LYS A 1 208 ? -17.910 -1.648 -0.603 1.00 93.38 208 LYS A CA 1
ATOM 1611 C C . LYS A 1 208 ? -18.287 -3.128 -0.770 1.00 93.38 208 LYS A C 1
ATOM 1613 O O . LYS A 1 208 ? -18.062 -3.900 0.155 1.00 93.38 208 LYS A O 1
ATOM 1618 N N . ALA A 1 209 ? -18.909 -3.502 -1.890 1.00 91.62 209 ALA A N 1
ATOM 1619 C CA . ALA A 1 209 ? -19.272 -4.879 -2.214 1.00 91.62 209 ALA A CA 1
ATOM 1620 C C . ALA A 1 209 ? -18.151 -5.604 -2.983 1.00 91.62 209 ALA A C 1
ATOM 1622 O O . ALA A 1 209 ? -18.291 -6.782 -3.299 1.00 91.62 209 ALA A O 1
ATOM 1623 N N . GLY A 1 210 ? -17.037 -4.919 -3.263 1.00 91.56 210 GLY A N 1
ATOM 1624 C CA . GLY A 1 210 ? -15.898 -5.463 -3.992 1.00 91.56 210 GLY A CA 1
ATOM 1625 C C . GLY A 1 210 ? -16.044 -5.386 -5.511 1.00 91.56 210 GLY A C 1
ATOM 1626 O O . GLY A 1 210 ? -15.157 -5.860 -6.218 1.00 91.56 210 GLY A O 1
ATOM 1627 N N . ASN A 1 211 ? -17.105 -4.769 -6.040 1.00 93.19 211 ASN A N 1
ATOM 1628 C CA . ASN A 1 211 ? -17.248 -4.587 -7.480 1.00 93.19 211 ASN A CA 1
ATOM 1629 C C . ASN A 1 211 ? -16.383 -3.423 -7.945 1.00 93.19 211 ASN A C 1
ATOM 1631 O O . ASN A 1 211 ? -16.287 -2.389 -7.279 1.00 93.19 211 ASN A O 1
ATOM 1635 N N . ARG A 1 212 ? -15.784 -3.550 -9.128 1.00 93.25 212 ARG A N 1
ATOM 1636 C CA . ARG A 1 212 ? -15.061 -2.438 -9.745 1.00 93.25 212 ARG A CA 1
ATOM 1637 C C . ARG A 1 212 ? -16.029 -1.283 -10.007 1.00 93.25 212 ARG A C 1
ATOM 1639 O O . ARG A 1 212 ? -17.090 -1.476 -10.595 1.00 93.25 212 ARG A O 1
ATOM 1646 N N . VAL A 1 213 ? -15.648 -0.070 -9.608 1.00 93.62 213 VAL A N 1
ATOM 1647 C CA . VAL A 1 213 ? -16.447 1.133 -9.877 1.00 93.62 213 VAL A CA 1
ATOM 1648 C C . VAL A 1 213 ? -16.546 1.331 -11.392 1.00 93.62 213 VAL A C 1
ATOM 1650 O O . VAL A 1 213 ? -15.528 1.445 -12.074 1.00 93.62 213 VAL A O 1
ATOM 1653 N N . ALA A 1 214 ? -17.777 1.365 -11.907 1.00 83.38 214 ALA A N 1
ATOM 1654 C CA . ALA A 1 214 ? -18.070 1.204 -13.333 1.00 83.38 214 ALA A CA 1
ATOM 1655 C C . ALA A 1 214 ? -17.552 2.336 -14.239 1.00 83.38 214 ALA A C 1
ATOM 1657 O O . ALA A 1 214 ? -17.344 2.120 -15.429 1.00 83.38 214 ALA A O 1
ATOM 1658 N N . SER A 1 215 ? -17.356 3.548 -13.707 1.00 85.50 215 SER A N 1
ATOM 1659 C CA . SER A 1 215 ? -16.937 4.702 -14.510 1.00 85.50 215 SER A CA 1
ATOM 1660 C C . SER A 1 215 ? -16.064 5.689 -13.738 1.00 85.50 215 SER A C 1
ATOM 1662 O O . SER A 1 215 ? -16.386 6.067 -12.605 1.00 85.50 215 SER A O 1
ATOM 1664 N N . ALA A 1 216 ? -15.017 6.179 -14.410 1.00 81.12 216 ALA A N 1
ATOM 1665 C CA . ALA A 1 216 ? -14.130 7.251 -13.957 1.00 81.12 216 ALA A CA 1
ATOM 1666 C C . ALA A 1 216 ? -14.865 8.568 -13.646 1.00 81.12 216 ALA A C 1
ATOM 1668 O O . ALA A 1 216 ? -14.457 9.304 -12.749 1.00 81.12 216 ALA A O 1
ATOM 1669 N N . SER A 1 217 ? -15.944 8.882 -14.376 1.00 81.75 217 SER A N 1
ATOM 1670 C CA . SER A 1 217 ? -16.689 10.144 -14.228 1.00 81.75 217 SER A CA 1
ATOM 1671 C C . SER A 1 217 ? -17.738 10.107 -13.113 1.00 81.75 217 SER A C 1
ATOM 1673 O O . SER A 1 217 ? -18.317 11.144 -12.770 1.00 81.75 217 SER A O 1
ATOM 1675 N N . SER A 1 218 ? -17.976 8.932 -12.524 1.00 88.50 218 SER A N 1
ATOM 1676 C CA . SER A 1 218 ? -18.979 8.760 -11.479 1.00 88.50 218 SER A CA 1
ATOM 1677 C C . SER A 1 218 ? -18.653 9.581 -10.225 1.00 88.50 218 SER A C 1
ATOM 1679 O O . SER A 1 218 ? -17.496 9.794 -9.849 1.00 88.50 218 SER A O 1
ATOM 1681 N N . VAL A 1 219 ? -19.705 10.017 -9.525 1.00 91.19 219 VAL A N 1
ATOM 1682 C CA . VAL A 1 219 ? -19.573 10.650 -8.202 1.00 91.19 219 VAL A CA 1
ATOM 1683 C C . VAL A 1 219 ? -18.830 9.715 -7.240 1.00 91.19 219 VAL A C 1
ATOM 1685 O O . VAL A 1 219 ? -17.993 10.172 -6.462 1.00 91.19 219 VAL A O 1
ATOM 1688 N N . GLN A 1 220 ? -19.092 8.410 -7.338 1.00 92.38 220 GLN A N 1
ATOM 1689 C CA . GLN A 1 220 ? -18.444 7.381 -6.534 1.00 92.38 220 GLN A CA 1
ATOM 1690 C C . GLN A 1 220 ? -16.935 7.303 -6.794 1.00 92.38 220 GLN A C 1
ATOM 1692 O O . GLN A 1 220 ? -16.172 7.315 -5.834 1.00 92.38 220 GLN A O 1
ATOM 1697 N N . ALA A 1 221 ? -16.479 7.315 -8.053 1.00 93.25 221 ALA A N 1
ATOM 1698 C CA . ALA A 1 221 ? -15.048 7.306 -8.365 1.00 93.25 221 ALA A CA 1
ATOM 1699 C C . ALA A 1 221 ? -14.320 8.492 -7.715 1.00 93.25 221 ALA A C 1
ATOM 1701 O O . ALA A 1 221 ? -13.307 8.304 -7.042 1.00 93.25 221 ALA A O 1
ATOM 1702 N N . ARG A 1 222 ? -14.885 9.706 -7.811 1.00 92.75 222 ARG A N 1
ATOM 1703 C CA . ARG A 1 222 ? -14.312 10.896 -7.155 1.00 92.75 222 ARG A CA 1
ATOM 1704 C C . ARG A 1 222 ? -14.242 10.747 -5.635 1.00 92.75 222 ARG A C 1
ATOM 1706 O O . ARG A 1 222 ? -13.214 11.073 -5.043 1.00 92.75 222 ARG A O 1
ATOM 1713 N N . ARG A 1 223 ? -15.313 10.244 -5.010 1.00 92.44 223 ARG A N 1
ATOM 1714 C CA . ARG A 1 223 ? -15.369 9.983 -3.561 1.00 92.44 223 ARG A CA 1
ATOM 1715 C C . ARG A 1 223 ? -14.311 8.964 -3.141 1.00 92.44 223 ARG A C 1
ATOM 1717 O O . ARG A 1 223 ? -13.562 9.231 -2.207 1.00 92.44 223 ARG A O 1
ATOM 1724 N N . CYS A 1 224 ? -14.183 7.853 -3.863 1.00 94.31 224 CYS A N 1
ATOM 1725 C CA . CYS A 1 224 ? -13.230 6.797 -3.524 1.00 94.31 224 CYS A CA 1
ATOM 1726 C C . CYS A 1 224 ? -11.772 7.206 -3.760 1.00 94.31 224 CYS A C 1
ATOM 1728 O O . CYS A 1 224 ? -10.912 6.856 -2.958 1.00 94.31 224 CYS A O 1
ATOM 1730 N N . THR A 1 225 ? -11.489 8.034 -4.769 1.00 93.62 225 THR A N 1
ATOM 1731 C CA . THR A 1 225 ? -10.166 8.655 -4.944 1.00 93.62 225 THR A CA 1
ATOM 1732 C C . THR A 1 225 ? -9.797 9.610 -3.806 1.00 93.62 225 THR A C 1
ATOM 1734 O O . THR A 1 225 ? -8.630 9.717 -3.441 1.00 93.62 225 THR A O 1
ATOM 1737 N N . GLN A 1 226 ? -10.760 10.342 -3.240 1.00 92.38 226 GLN A N 1
ATOM 1738 C CA . GLN A 1 226 ? -10.499 11.181 -2.065 1.00 92.38 226 GLN A CA 1
ATOM 1739 C C . GLN A 1 226 ? -10.301 10.323 -0.812 1.00 92.38 226 GLN A C 1
ATOM 1741 O O . GLN A 1 226 ? -9.367 10.559 -0.046 1.00 92.38 226 GLN A O 1
ATOM 1746 N N . ALA A 1 227 ? -11.145 9.303 -0.641 1.00 90.81 227 ALA A N 1
ATOM 1747 C CA . ALA A 1 227 ? -11.105 8.375 0.480 1.00 90.81 227 ALA A CA 1
ATOM 1748 C C . ALA A 1 227 ? -9.764 7.625 0.571 1.00 90.81 227 ALA A C 1
ATOM 1750 O O . ALA A 1 227 ? -9.220 7.486 1.664 1.00 90.81 227 ALA A O 1
ATOM 1751 N N . SER A 1 228 ? -9.178 7.232 -0.567 1.00 90.44 228 SER A N 1
ATOM 1752 C CA . SER A 1 228 ? -7.884 6.534 -0.620 1.00 90.44 228 SER A CA 1
ATOM 1753 C C . SER A 1 228 ? -6.690 7.373 -0.145 1.00 90.44 228 SER A C 1
ATOM 1755 O O . SER A 1 228 ?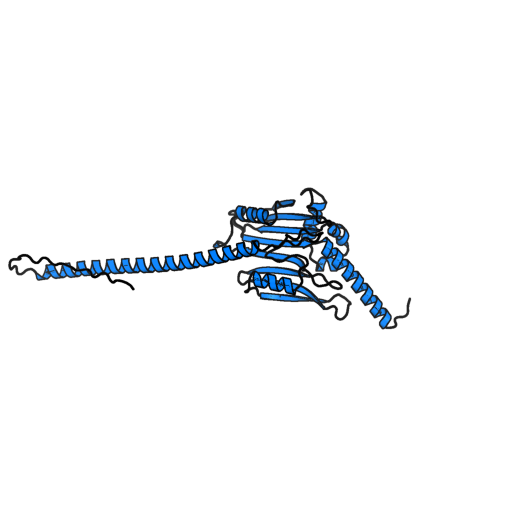 -5.577 6.859 -0.034 1.00 90.44 228 SER A O 1
ATOM 1757 N N . ARG A 1 229 ? -6.874 8.666 0.149 1.00 90.81 229 ARG A N 1
ATOM 1758 C CA . ARG A 1 229 ? -5.824 9.573 0.656 1.00 90.81 229 ARG A CA 1
ATOM 1759 C C . ARG A 1 229 ? -5.961 9.899 2.137 1.00 90.81 229 ARG A C 1
ATOM 1761 O O . ARG A 1 229 ? -5.137 10.634 2.677 1.00 90.81 229 ARG A O 1
ATOM 1768 N N . VAL A 1 230 ? -7.009 9.408 2.781 1.00 91.88 230 VAL A N 1
ATOM 1769 C CA . VAL A 1 230 ? -7.251 9.637 4.202 1.00 91.88 230 VAL A CA 1
ATOM 1770 C C . VAL A 1 230 ? -6.497 8.570 5.002 1.00 91.88 230 VAL A C 1
ATOM 1772 O O . VAL A 1 230 ? -6.552 7.389 4.657 1.00 91.88 230 VAL A O 1
ATOM 1775 N N . SER A 1 231 ? -5.766 8.991 6.038 1.00 90.00 231 SER A N 1
ATOM 1776 C CA . SER A 1 231 ? -5.121 8.095 7.009 1.00 90.00 231 SER A CA 1
ATOM 1777 C C . SER A 1 231 ? -6.090 7.697 8.118 1.00 90.00 231 SER A C 1
ATOM 1779 O O . SER A 1 231 ? -7.096 8.382 8.353 1.00 90.00 231 SER A O 1
ATOM 1781 N N . ILE A 1 232 ? -5.789 6.611 8.832 1.00 87.81 232 ILE A N 1
ATOM 1782 C CA . ILE A 1 232 ? -6.662 6.162 9.919 1.00 87.81 232 ILE A CA 1
ATOM 1783 C C . ILE A 1 232 ? -6.716 7.163 11.080 1.00 87.81 232 ILE A C 1
ATOM 1785 O O . ILE A 1 232 ? -7.787 7.379 11.639 1.00 87.81 232 ILE A O 1
ATOM 1789 N N . ASP A 1 233 ? -5.628 7.880 11.367 1.00 85.50 233 ASP A N 1
ATOM 1790 C CA . ASP A 1 233 ? -5.609 8.913 12.414 1.00 85.50 233 ASP A CA 1
ATOM 1791 C C . ASP A 1 233 ? -6.587 10.048 12.137 1.00 85.50 233 ASP A C 1
ATOM 1793 O O . ASP A 1 233 ? -7.340 10.480 13.015 1.00 85.50 233 ASP A O 1
ATOM 1797 N N . ARG A 1 234 ? -6.622 10.516 10.882 1.00 87.75 234 ARG A N 1
ATOM 1798 C CA . ARG A 1 234 ? -7.558 11.565 10.470 1.00 87.75 234 ARG A CA 1
ATOM 1799 C C . ARG A 1 234 ? -9.000 11.076 10.587 1.00 87.75 234 ARG A C 1
ATOM 1801 O O . ARG A 1 234 ? -9.874 11.863 10.961 1.00 87.75 234 ARG A O 1
ATOM 1808 N N . LEU A 1 235 ? -9.252 9.800 10.291 1.00 86.38 235 LEU A N 1
ATOM 1809 C CA . LEU A 1 235 ? -10.562 9.192 10.502 1.00 86.38 235 LEU A CA 1
ATOM 1810 C C . LEU A 1 235 ? -10.909 9.119 11.977 1.00 86.38 235 LEU A C 1
ATOM 1812 O O . LEU A 1 235 ? -12.001 9.533 12.324 1.00 86.38 235 LEU A O 1
ATOM 1816 N N . ILE A 1 236 ? -10.015 8.673 12.859 1.00 84.38 236 ILE A N 1
ATOM 1817 C CA . ILE A 1 236 ? -10.287 8.614 14.303 1.00 84.38 236 ILE A CA 1
ATOM 1818 C C . ILE A 1 236 ? -10.646 10.009 14.829 1.00 84.38 236 ILE A C 1
ATOM 1820 O O . ILE A 1 236 ? -11.683 10.163 15.488 1.00 84.38 236 ILE A O 1
ATOM 1824 N N . ALA A 1 237 ? -9.876 11.028 14.441 1.00 84.06 237 ALA A N 1
ATOM 1825 C CA . ALA A 1 237 ? -10.067 12.413 14.861 1.00 84.06 237 ALA A CA 1
ATOM 1826 C C . ALA A 1 237 ? -11.323 13.097 14.280 1.00 84.06 237 ALA A C 1
ATOM 1828 O O . ALA A 1 237 ? -11.823 14.047 14.882 1.00 84.06 237 ALA A O 1
ATOM 1829 N N . SER A 1 238 ? -11.864 12.650 13.136 1.00 82.81 238 SER A N 1
ATOM 1830 C CA . SER A 1 238 ? -12.973 13.339 12.451 1.00 82.81 238 SER A CA 1
ATOM 1831 C C . SER A 1 238 ? -14.157 12.419 12.115 1.00 82.81 238 SER A C 1
ATOM 1833 O O . SER A 1 238 ? -14.004 11.388 11.477 1.00 82.81 238 SER A O 1
ATOM 1835 N N . GLN A 1 239 ? -15.378 12.777 12.538 1.00 79.50 239 GLN A N 1
ATOM 1836 C CA . GLN A 1 239 ? -16.592 11.977 12.261 1.00 79.50 239 GLN A CA 1
ATOM 1837 C C . GLN A 1 239 ? -17.273 12.316 10.926 1.00 79.50 239 GLN A C 1
ATOM 1839 O O . GLN A 1 239 ? -18.086 11.546 10.420 1.00 79.50 239 GLN A O 1
ATOM 1844 N N . ARG A 1 240 ? -16.990 13.491 10.349 1.00 78.94 240 ARG A N 1
ATOM 1845 C CA . ARG A 1 240 ? -17.786 14.039 9.236 1.00 78.94 240 ARG A CA 1
ATOM 1846 C C . ARG A 1 240 ? -17.622 13.274 7.915 1.00 78.94 240 ARG A C 1
ATOM 1848 O O . ARG A 1 240 ? -18.472 13.415 7.043 1.00 78.94 240 ARG A O 1
ATOM 1855 N N . GLN A 1 241 ? -16.558 12.485 7.755 1.00 77.69 241 GLN A N 1
ATOM 1856 C CA . GLN A 1 241 ? -16.216 11.835 6.481 1.00 77.69 241 GLN A CA 1
ATOM 1857 C C . GLN A 1 241 ? -16.648 10.361 6.389 1.00 77.69 241 GLN A C 1
ATOM 1859 O O . GLN A 1 241 ? -16.649 9.800 5.292 1.00 77.69 241 GLN A O 1
ATOM 1864 N N . ASP A 1 242 ? -17.102 9.758 7.493 1.00 82.75 242 ASP A N 1
ATOM 1865 C CA . ASP A 1 242 ? -17.390 8.320 7.588 1.00 82.75 242 ASP A CA 1
ATOM 1866 C C . ASP A 1 242 ? -18.394 7.834 6.531 1.00 82.75 242 ASP A C 1
ATOM 1868 O O . ASP A 1 242 ? -18.177 6.809 5.888 1.00 82.75 242 ASP A O 1
ATOM 1872 N N . ARG A 1 243 ? -19.492 8.575 6.317 1.00 82.94 243 ARG A N 1
ATOM 1873 C CA . ARG A 1 243 ? -20.587 8.130 5.432 1.00 82.94 243 ARG A CA 1
ATOM 1874 C C . ARG A 1 243 ? -20.150 7.982 3.978 1.00 82.94 243 ARG A C 1
ATOM 1876 O O . ARG A 1 243 ? -20.527 7.020 3.327 1.00 82.94 243 ARG A O 1
ATOM 1883 N N . ILE A 1 244 ? -19.358 8.931 3.486 1.00 83.06 244 ILE A N 1
ATOM 1884 C CA . ILE A 1 244 ? -18.907 8.951 2.090 1.00 83.06 244 ILE A CA 1
ATOM 1885 C C . ILE A 1 244 ? -17.866 7.851 1.861 1.00 83.06 244 ILE A C 1
ATOM 1887 O O . ILE A 1 244 ? -17.874 7.186 0.831 1.00 83.06 244 ILE A O 1
ATOM 1891 N N . MET A 1 245 ? -16.979 7.646 2.834 1.00 87.12 245 MET A N 1
ATOM 1892 C CA . MET A 1 245 ? -15.899 6.667 2.731 1.00 87.12 245 MET A CA 1
ATOM 1893 C C . MET A 1 245 ? -16.383 5.223 2.900 1.00 87.12 245 MET A C 1
ATOM 1895 O O . MET A 1 245 ? -15.804 4.321 2.303 1.00 87.12 245 MET A O 1
ATOM 1899 N N . ALA A 1 246 ? -17.471 5.002 3.644 1.00 91.44 246 ALA A N 1
ATOM 1900 C CA . ALA A 1 246 ? -18.064 3.680 3.847 1.00 91.44 246 ALA A CA 1
ATOM 1901 C C . ALA A 1 246 ? -18.606 3.023 2.560 1.00 91.44 246 ALA A C 1
ATOM 1903 O O . ALA A 1 246 ? -18.862 1.819 2.546 1.00 91.44 246 ALA A O 1
ATOM 1904 N N . GLU A 1 247 ? -18.793 3.789 1.481 1.00 93.19 247 GLU A N 1
ATOM 1905 C CA . GLU A 1 247 ? -19.228 3.281 0.171 1.00 93.19 247 GLU A CA 1
ATOM 1906 C C . GLU A 1 247 ? -18.066 2.740 -0.686 1.00 93.19 247 GLU A C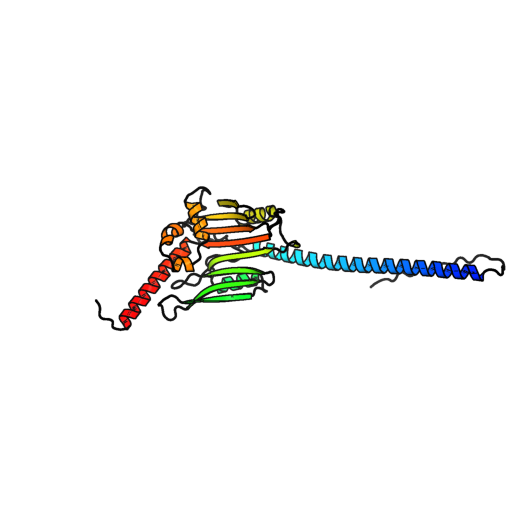 1
ATOM 1908 O O . GLU A 1 247 ? -18.304 2.090 -1.708 1.00 93.19 247 GLU A O 1
ATOM 1913 N N . CYS A 1 248 ? -16.820 2.996 -0.279 1.00 94.94 248 CYS A N 1
ATOM 1914 C CA . CYS A 1 248 ? -15.610 2.689 -1.035 1.00 94.94 248 CYS A CA 1
ATOM 1915 C C . CYS A 1 248 ? -14.877 1.487 -0.436 1.00 94.94 248 CYS A C 1
ATOM 1917 O O . CYS A 1 248 ? -14.430 1.546 0.707 1.00 94.94 248 CYS A O 1
ATOM 1919 N N . GLY A 1 249 ? -14.740 0.413 -1.213 1.00 95.19 249 GLY A N 1
ATOM 1920 C CA . GLY A 1 249 ? -13.999 -0.786 -0.824 1.00 95.19 249 GLY A CA 1
ATOM 1921 C C . GLY A 1 249 ? -12.508 -0.644 -1.106 1.00 95.19 249 GLY A C 1
ATOM 1922 O O . GLY A 1 249 ? -11.909 0.392 -0.840 1.00 95.19 249 GLY A O 1
ATOM 1923 N N . VAL A 1 250 ? -11.879 -1.684 -1.652 1.00 96.00 250 VAL A N 1
ATOM 1924 C CA . VAL A 1 250 ? -10.434 -1.665 -1.930 1.00 96.00 250 VAL A CA 1
ATOM 1925 C C . VAL A 1 250 ? -10.094 -0.629 -3.005 1.00 96.00 250 VAL A C 1
ATOM 1927 O O . VAL A 1 250 ? -10.682 -0.594 -4.088 1.00 96.00 250 VAL A O 1
ATOM 1930 N N . THR A 1 251 ? -9.103 0.204 -2.708 1.00 96.75 251 THR A N 1
ATOM 1931 C CA . THR A 1 251 ? -8.585 1.239 -3.603 1.00 96.75 251 THR A CA 1
ATOM 1932 C C . THR A 1 251 ? -7.072 1.125 -3.722 1.00 96.75 251 THR A C 1
ATOM 1934 O O . THR A 1 251 ? -6.375 1.032 -2.711 1.00 96.75 251 THR A O 1
ATOM 1937 N N . LEU A 1 252 ? -6.571 1.169 -4.955 1.00 97.50 252 LEU A N 1
ATOM 1938 C CA . LEU A 1 252 ? -5.152 1.301 -5.274 1.00 97.50 252 LEU A CA 1
ATOM 1939 C C . LEU A 1 252 ? -4.943 2.618 -6.033 1.00 97.50 252 LEU A C 1
ATOM 1941 O O . LEU A 1 252 ? -5.521 2.807 -7.102 1.00 97.50 252 LEU A O 1
ATOM 1945 N N . ASP A 1 253 ? -4.138 3.523 -5.480 1.00 97.50 253 ASP A N 1
ATOM 1946 C CA . ASP A 1 253 ? -3.670 4.763 -6.119 1.00 97.50 253 ASP A CA 1
ATOM 1947 C C . ASP A 1 253 ? -2.181 4.612 -6.439 1.00 97.50 253 ASP A C 1
ATOM 1949 O O . ASP A 1 253 ? -1.377 4.410 -5.530 1.00 97.50 253 ASP A O 1
ATOM 1953 N N . VAL A 1 254 ? -1.810 4.703 -7.716 1.00 98.00 254 VAL A N 1
ATOM 1954 C CA . VAL A 1 254 ? -0.411 4.719 -8.152 1.00 98.00 254 VAL A CA 1
ATOM 1955 C C . VAL A 1 254 ? -0.085 6.057 -8.797 1.00 98.00 254 VAL A C 1
ATOM 1957 O O . VAL A 1 254 ? -0.709 6.453 -9.779 1.00 98.00 254 VAL A O 1
ATOM 1960 N N . GLN A 1 255 ? 0.945 6.721 -8.281 1.00 97.94 255 GLN A N 1
ATOM 1961 C CA . GLN A 1 255 ? 1.446 8.008 -8.745 1.00 97.94 255 GLN A CA 1
ATOM 1962 C C . GLN A 1 255 ? 2.856 7.837 -9.311 1.00 97.94 255 GLN A C 1
ATOM 1964 O O . GLN A 1 255 ? 3.763 7.395 -8.607 1.00 97.94 255 GLN A O 1
ATOM 1969 N N . LEU A 1 256 ? 3.050 8.198 -10.577 1.00 98.00 256 LEU A N 1
ATOM 1970 C CA . LEU A 1 256 ? 4.340 8.183 -11.262 1.00 98.00 256 LEU A CA 1
ATOM 1971 C C . LEU A 1 256 ? 4.781 9.621 -11.538 1.00 98.00 256 LEU A C 1
ATOM 1973 O O . LEU A 1 256 ? 4.173 10.323 -12.349 1.00 98.00 256 LEU A O 1
ATOM 1977 N N . GLY A 1 257 ? 5.849 10.055 -10.876 1.00 97.06 257 GLY A N 1
ATOM 1978 C CA . GLY A 1 257 ? 6.475 11.353 -11.108 1.00 97.06 257 GLY A CA 1
ATOM 1979 C C . GLY A 1 257 ? 7.617 11.225 -12.110 1.00 97.06 257 GLY A C 1
ATOM 1980 O O . GLY A 1 257 ? 8.495 10.390 -11.917 1.00 97.06 257 GLY A O 1
ATOM 1981 N N . THR A 1 258 ? 7.664 12.050 -13.159 1.00 94.19 258 THR A N 1
ATOM 1982 C CA . THR A 1 258 ? 8.700 11.947 -14.213 1.00 94.19 258 THR A CA 1
ATOM 1983 C C . THR A 1 258 ? 9.961 12.795 -13.974 1.00 94.19 258 THR A C 1
ATOM 1985 O O . THR A 1 258 ? 10.831 12.882 -14.837 1.00 94.19 258 THR A O 1
ATOM 1988 N N . GLY A 1 259 ? 10.073 13.465 -12.821 1.00 84.25 259 GLY A N 1
ATOM 1989 C CA . GLY A 1 259 ? 11.194 14.366 -12.506 1.00 84.25 259 GLY A CA 1
ATOM 1990 C C . GLY A 1 259 ? 11.229 15.652 -13.352 1.00 84.25 259 GLY A C 1
ATOM 1991 O O . GLY A 1 259 ? 10.395 15.860 -14.230 1.00 84.25 259 GLY A O 1
ATOM 1992 N N . VAL A 1 260 ? 12.191 16.547 -13.080 1.00 76.62 260 VAL A N 1
ATOM 1993 C CA . VAL A 1 260 ? 12.214 17.924 -13.629 1.00 76.62 260 VAL A CA 1
ATOM 1994 C C . VAL A 1 260 ? 12.372 17.972 -15.152 1.00 76.62 260 VAL A C 1
ATOM 1996 O O . VAL A 1 260 ? 11.830 18.862 -15.798 1.00 76.62 260 VAL A O 1
ATOM 1999 N N . ARG A 1 261 ? 13.075 17.007 -15.746 1.00 77.06 261 ARG A N 1
ATOM 2000 C CA . ARG A 1 261 ? 13.381 17.025 -17.184 1.00 77.06 261 ARG A CA 1
ATOM 2001 C C . ARG A 1 261 ? 12.334 16.336 -18.062 1.00 77.06 261 ARG A C 1
ATOM 2003 O O . ARG A 1 261 ? 12.424 16.454 -19.274 1.00 77.06 261 ARG A O 1
ATOM 2010 N N . GLY A 1 262 ? 11.334 15.659 -17.482 1.00 71.44 262 GLY A N 1
ATOM 2011 C CA . GLY A 1 262 ? 10.170 15.145 -18.223 1.00 71.44 262 GLY A CA 1
ATOM 2012 C C . GLY A 1 262 ? 10.495 14.236 -19.417 1.00 71.44 262 GLY A C 1
ATOM 2013 O O . GLY A 1 262 ? 9.690 14.136 -20.337 1.00 71.44 262 GLY A O 1
ATOM 2014 N N . ASN A 1 263 ? 11.644 13.560 -19.413 1.00 86.62 263 ASN A N 1
ATOM 2015 C CA . ASN A 1 263 ? 12.181 12.777 -20.534 1.00 86.62 263 ASN A CA 1
ATOM 2016 C C . ASN A 1 263 ? 11.496 11.408 -20.724 1.00 86.62 263 ASN A C 1
ATOM 2018 O O . ASN A 1 263 ? 12.125 10.448 -21.163 1.00 86.62 263 ASN A O 1
ATOM 2022 N N . GLY A 1 264 ? 10.225 11.287 -20.330 1.00 93.06 264 GLY A N 1
ATOM 2023 C CA . GLY A 1 264 ? 9.483 10.029 -20.397 1.00 93.06 264 GLY A CA 1
ATOM 2024 C C . GLY A 1 264 ? 10.008 8.936 -19.460 1.00 93.06 264 GLY A C 1
ATOM 2025 O O . GLY A 1 264 ? 9.695 7.767 -19.672 1.00 93.06 264 GLY A O 1
ATOM 2026 N N . ARG A 1 265 ? 10.794 9.279 -18.430 1.00 95.75 265 ARG A N 1
ATOM 2027 C CA . ARG A 1 265 ? 11.270 8.339 -17.404 1.00 95.75 265 ARG A CA 1
ATOM 2028 C C . ARG A 1 265 ? 10.638 8.621 -16.046 1.00 95.75 265 ARG A C 1
ATOM 2030 O O . ARG A 1 265 ? 10.317 9.763 -15.739 1.00 95.75 265 ARG A O 1
ATOM 2037 N N . VAL A 1 266 ? 10.470 7.587 -15.227 1.00 96.44 266 VAL A N 1
ATOM 2038 C CA . VAL A 1 266 ? 9.892 7.687 -13.879 1.00 96.44 266 VAL A CA 1
ATOM 2039 C C . VAL A 1 266 ? 10.993 8.024 -12.875 1.00 96.44 266 VAL A C 1
ATOM 2041 O O . VAL A 1 266 ? 11.902 7.235 -12.651 1.00 96.44 266 VAL A O 1
ATOM 2044 N N . GLY A 1 267 ? 10.919 9.206 -12.270 1.00 95.44 267 GLY A N 1
ATOM 2045 C CA . GLY A 1 267 ? 11.779 9.622 -11.160 1.00 95.44 267 GLY A CA 1
ATOM 2046 C C . GLY A 1 267 ? 11.257 9.189 -9.790 1.00 95.44 267 GLY A C 1
ATOM 2047 O O . GLY A 1 267 ? 12.048 9.025 -8.867 1.00 95.44 267 GLY A O 1
ATOM 2048 N N . SER A 1 268 ? 9.950 8.964 -9.648 1.00 97.00 268 SER A N 1
ATOM 2049 C CA . SER A 1 268 ? 9.360 8.423 -8.421 1.00 97.00 268 SER A CA 1
ATOM 2050 C C . SER A 1 268 ? 8.094 7.621 -8.695 1.00 97.00 268 SER A C 1
ATOM 2052 O O . SER A 1 268 ? 7.324 7.965 -9.591 1.00 97.00 268 SER A O 1
ATOM 2054 N N . LEU A 1 269 ? 7.856 6.597 -7.883 1.00 97.94 269 LEU A N 1
ATOM 2055 C CA . LEU A 1 269 ? 6.629 5.810 -7.856 1.00 97.94 269 LEU A CA 1
ATOM 2056 C C . LEU A 1 269 ? 6.095 5.792 -6.426 1.00 97.94 269 LEU A C 1
ATOM 2058 O O . LEU A 1 269 ? 6.814 5.402 -5.512 1.00 97.94 269 LEU A O 1
ATOM 2062 N N . THR A 1 270 ? 4.836 6.173 -6.238 1.00 98.25 270 THR A N 1
ATOM 2063 C CA . THR A 1 270 ? 4.116 5.981 -4.975 1.00 98.25 270 THR A CA 1
ATOM 2064 C C . THR A 1 270 ? 2.896 5.113 -5.233 1.00 98.25 270 THR A C 1
ATOM 2066 O O . THR A 1 270 ? 2.096 5.444 -6.100 1.00 98.25 270 THR A O 1
ATOM 2069 N N . ALA A 1 271 ? 2.753 4.010 -4.504 1.00 98.12 271 ALA A N 1
ATOM 2070 C CA . ALA A 1 271 ? 1.604 3.116 -4.575 1.00 98.12 271 ALA A CA 1
ATOM 2071 C C . ALA A 1 271 ? 0.935 3.033 -3.201 1.00 98.12 271 ALA A C 1
ATOM 2073 O O . ALA A 1 271 ? 1.564 2.614 -2.231 1.00 98.12 271 ALA A O 1
ATOM 2074 N N . THR A 1 272 ? -0.336 3.409 -3.131 1.00 98.12 272 THR A N 1
ATOM 2075 C CA . THR A 1 272 ? -1.147 3.386 -1.914 1.00 98.12 272 THR A CA 1
ATOM 2076 C C . THR A 1 272 ? -2.286 2.397 -2.092 1.00 98.12 272 THR A C 1
ATOM 2078 O O . THR A 1 272 ? -3.165 2.625 -2.923 1.00 98.12 272 THR A O 1
ATOM 2081 N N . LEU A 1 273 ? -2.295 1.330 -1.297 1.00 97.75 273 LEU A N 1
ATOM 2082 C CA . LEU A 1 273 ? -3.387 0.361 -1.227 1.00 97.75 273 LEU A CA 1
ATOM 2083 C C . LEU A 1 273 ? -4.135 0.562 0.096 1.00 97.75 273 LEU A C 1
ATOM 2085 O O . LEU A 1 273 ? -3.525 0.598 1.161 1.00 97.75 273 LEU A O 1
ATOM 2089 N N . SER A 1 274 ? -5.454 0.727 0.046 1.00 97.19 274 SER A N 1
ATOM 2090 C CA . SER A 1 274 ? -6.273 0.956 1.244 1.00 97.19 274 SER A CA 1
ATOM 2091 C C . SER A 1 274 ? -7.702 0.464 1.063 1.00 97.19 274 SER A C 1
ATOM 2093 O O . SER A 1 274 ? -8.165 0.295 -0.066 1.00 97.19 274 SER A O 1
ATOM 2095 N N . ASN A 1 275 ? -8.415 0.269 2.170 1.00 95.69 275 ASN A N 1
ATOM 2096 C CA . ASN A 1 275 ? -9.843 -0.041 2.162 1.00 95.69 275 ASN A CA 1
ATOM 2097 C C . ASN A 1 275 ? -10.602 0.949 3.062 1.00 95.69 275 ASN A C 1
ATOM 2099 O O . ASN A 1 275 ? -10.763 0.690 4.259 1.00 95.69 275 ASN A O 1
ATOM 2103 N N . PRO A 1 276 ? -11.067 2.087 2.509 1.00 95.25 276 PRO A N 1
ATOM 2104 C CA . PRO A 1 276 ? -11.780 3.105 3.270 1.00 95.25 276 PRO A CA 1
ATOM 2105 C C . PRO A 1 276 ? -12.996 2.584 4.044 1.00 95.25 276 PRO A C 1
ATOM 2107 O O . PRO A 1 276 ? -13.188 2.993 5.187 1.00 95.25 276 PRO A O 1
ATOM 2110 N N . ALA A 1 277 ? -13.784 1.658 3.489 1.00 94.38 277 ALA A N 1
ATOM 2111 C CA . ALA A 1 277 ? -14.923 1.073 4.194 1.00 94.38 277 ALA A CA 1
ATOM 2112 C C . ALA A 1 277 ? -14.498 0.297 5.452 1.00 94.38 277 ALA A C 1
ATOM 2114 O O . ALA A 1 277 ? -15.113 0.463 6.509 1.00 94.38 277 ALA A O 1
ATOM 2115 N N . GLU A 1 278 ? -13.427 -0.501 5.383 1.00 93.75 278 GLU A N 1
ATOM 2116 C CA . GLU A 1 278 ? -12.883 -1.177 6.570 1.00 93.75 278 GLU A CA 1
ATOM 2117 C C . GLU A 1 278 ? -12.254 -0.197 7.562 1.00 93.75 278 GLU A C 1
ATOM 2119 O O . GLU A 1 278 ? -12.444 -0.360 8.766 1.00 93.75 278 GLU A O 1
ATOM 2124 N N . MET A 1 279 ? -11.577 0.856 7.092 1.00 94.69 279 MET A N 1
ATOM 2125 C CA . MET A 1 279 ? -11.027 1.896 7.971 1.00 94.69 279 MET A CA 1
ATOM 2126 C C . MET A 1 279 ? -12.134 2.623 8.752 1.00 94.69 279 MET A C 1
ATOM 2128 O O . MET A 1 279 ? -12.006 2.824 9.963 1.00 94.69 279 MET A O 1
ATOM 2132 N N . VAL A 1 280 ? -13.248 2.967 8.091 1.00 94.06 280 VAL A N 1
ATOM 2133 C CA . VAL A 1 280 ? -14.430 3.560 8.740 1.00 94.06 280 VAL A CA 1
ATOM 2134 C C . VAL A 1 280 ? -15.029 2.583 9.749 1.00 94.06 280 VAL A C 1
ATOM 2136 O O . VAL A 1 280 ? -15.276 2.960 10.895 1.00 94.06 280 VAL A O 1
ATOM 2139 N N . ARG A 1 281 ? -15.210 1.312 9.367 1.00 94.00 281 ARG A N 1
ATOM 2140 C CA . ARG A 1 281 ? -15.743 0.267 10.255 1.00 94.00 281 ARG A CA 1
ATOM 2141 C C . ARG A 1 281 ? -14.866 0.064 11.493 1.00 94.00 281 ARG A C 1
ATOM 2143 O O . ARG A 1 281 ? -15.394 -0.034 12.600 1.00 94.00 281 ARG A O 1
ATOM 2150 N N . ALA A 1 282 ? -13.545 -0.001 11.321 1.00 94.00 282 ALA A N 1
ATOM 2151 C CA . ALA A 1 282 ? -12.587 -0.113 12.418 1.00 94.00 282 ALA A CA 1
ATOM 2152 C C . ALA A 1 282 ? -12.694 1.101 13.348 1.00 94.00 282 ALA A C 1
ATOM 2154 O O . ALA A 1 282 ? -12.956 0.937 14.535 1.00 94.00 282 ALA A O 1
ATOM 2155 N N . THR A 1 283 ? -12.646 2.311 12.789 1.00 93.94 283 THR A N 1
ATOM 2156 C CA . THR A 1 283 ? -12.759 3.566 13.545 1.00 93.94 283 THR A CA 1
ATOM 2157 C C . THR A 1 283 ? -14.062 3.670 14.339 1.00 93.94 283 THR A C 1
ATOM 2159 O O . THR A 1 283 ? -14.062 4.098 15.493 1.00 93.94 283 THR A O 1
ATOM 2162 N N . GLN A 1 284 ? -15.195 3.276 13.754 1.00 93.50 284 GLN A N 1
ATOM 2163 C CA . GLN A 1 284 ? -16.484 3.282 14.449 1.00 93.50 284 GLN A CA 1
ATOM 2164 C C . GLN A 1 284 ? -16.491 2.328 15.647 1.00 93.50 284 GLN A C 1
ATOM 2166 O O . GLN A 1 284 ? -16.947 2.715 16.725 1.00 93.50 284 GLN A O 1
ATOM 2171 N N . LYS A 1 285 ? -15.933 1.120 15.490 1.00 94.12 285 LYS A N 1
ATOM 2172 C CA . LYS A 1 285 ? -15.778 0.165 16.596 1.00 94.12 285 LYS A CA 1
ATOM 2173 C C . LYS A 1 285 ? -14.839 0.698 17.678 1.00 94.12 285 LYS A C 1
ATOM 2175 O O . LYS A 1 285 ? -15.175 0.606 18.853 1.00 94.12 285 LYS A O 1
ATOM 2180 N N . THR A 1 286 ? -13.726 1.322 17.303 1.00 94.38 286 THR A N 1
ATOM 2181 C CA . THR A 1 286 ? -12.802 1.976 18.242 1.00 94.38 286 THR A CA 1
ATOM 2182 C C . THR A 1 286 ? -13.479 3.082 19.033 1.00 94.38 286 THR A C 1
ATOM 2184 O O . THR A 1 286 ? -13.334 3.155 20.246 1.00 94.38 286 THR A O 1
ATOM 2187 N N . ARG A 1 287 ? -14.279 3.931 18.382 1.00 94.00 287 ARG A N 1
ATOM 2188 C CA . ARG A 1 287 ? -15.036 4.987 19.069 1.00 94.00 287 ARG A CA 1
ATOM 2189 C C . ARG A 1 287 ? -16.062 4.420 20.043 1.00 94.00 287 ARG A C 1
ATOM 2191 O O . ARG A 1 287 ? -16.219 4.970 21.129 1.00 94.00 287 ARG A O 1
ATOM 2198 N N . ALA A 1 288 ? -16.767 3.356 19.658 1.00 94.38 288 ALA A N 1
ATOM 2199 C CA . ALA A 1 288 ? -17.699 2.670 20.549 1.00 94.38 288 ALA A CA 1
ATOM 2200 C C . ALA A 1 288 ? -16.966 2.089 21.768 1.00 94.38 288 ALA A C 1
ATOM 2202 O O . ALA A 1 288 ? -17.396 2.321 22.894 1.00 94.38 288 ALA A O 1
ATOM 2203 N N . TYR A 1 289 ? -15.819 1.443 21.541 1.00 94.38 289 TYR A N 1
ATOM 2204 C CA . TYR A 1 289 ? -14.951 0.921 22.593 1.00 94.38 289 TYR A CA 1
ATOM 2205 C C . TYR A 1 289 ? -14.469 2.022 23.547 1.00 94.38 289 TYR A C 1
ATOM 2207 O O . TYR A 1 289 ? -14.665 1.903 24.749 1.00 94.38 289 TYR A O 1
ATOM 2215 N N . ILE A 1 290 ? -13.964 3.148 23.027 1.00 93.38 290 ILE A N 1
ATOM 2216 C CA . ILE A 1 290 ? -13.549 4.299 23.847 1.00 93.38 290 ILE A CA 1
ATOM 2217 C C . ILE A 1 290 ? -14.703 4.796 24.727 1.00 93.38 290 ILE A C 1
ATOM 2219 O O . ILE A 1 290 ? -14.510 5.019 25.920 1.00 93.38 290 ILE A O 1
ATOM 2223 N N . ARG A 1 291 ? -15.911 4.962 24.169 1.00 94.94 291 ARG A N 1
ATOM 2224 C CA . ARG A 1 291 ? -17.078 5.400 24.957 1.00 94.94 291 ARG A CA 1
ATOM 2225 C C . ARG A 1 291 ? -17.413 4.407 26.064 1.00 94.94 291 ARG A C 1
ATOM 2227 O O . ARG A 1 291 ? -17.623 4.831 27.192 1.00 94.94 291 ARG A O 1
ATOM 2234 N N . GLN A 1 292 ? -17.427 3.113 25.748 1.00 95.06 292 GLN A N 1
ATOM 2235 C CA . GLN A 1 292 ? -17.702 2.060 26.722 1.00 95.06 292 GLN A CA 1
ATOM 2236 C C . GLN A 1 292 ? -16.665 2.054 27.853 1.00 95.06 292 GLN A C 1
ATOM 2238 O O . GLN A 1 292 ? -17.039 1.984 29.020 1.00 95.06 292 GLN A O 1
ATOM 2243 N N . SER A 1 293 ? -15.377 2.189 27.526 1.00 93.81 293 SER A N 1
ATOM 2244 C CA . SER A 1 293 ? -14.303 2.269 28.519 1.00 93.81 293 SER A CA 1
ATOM 2245 C C . SER A 1 293 ? -14.426 3.497 29.420 1.00 93.81 293 SER A C 1
ATOM 2247 O O . SER A 1 293 ? -14.194 3.386 30.620 1.00 93.81 293 SER A O 1
ATOM 2249 N N . ILE A 1 294 ? -14.814 4.654 28.871 1.00 93.44 294 ILE A N 1
ATOM 2250 C CA . ILE A 1 294 ? -15.061 5.867 29.665 1.00 93.44 294 ILE A CA 1
ATOM 2251 C C . ILE A 1 294 ? -16.249 5.652 30.610 1.00 93.44 294 ILE A C 1
ATOM 2253 O O . ILE A 1 294 ? -16.136 5.959 31.793 1.00 93.44 294 ILE A O 1
ATOM 2257 N N . SER A 1 295 ? -17.367 5.106 30.121 1.00 92.44 295 SER A N 1
ATOM 2258 C CA . SER A 1 295 ? -18.539 4.813 30.957 1.00 92.44 295 SER A CA 1
ATOM 2259 C C . SER A 1 295 ? -18.192 3.870 32.111 1.00 92.44 295 SER A C 1
ATOM 2261 O O . SER A 1 295 ? -18.518 4.172 33.255 1.00 92.44 295 SER A O 1
ATOM 2263 N N . ALA A 1 296 ? -17.451 2.793 31.837 1.00 91.88 296 ALA A N 1
ATOM 2264 C CA . ALA A 1 296 ? -17.012 1.851 32.865 1.00 91.88 296 ALA A CA 1
ATOM 2265 C C . ALA A 1 296 ? -16.101 2.507 33.923 1.00 91.88 296 ALA A C 1
ATOM 2267 O O . ALA A 1 296 ? -16.231 2.230 35.113 1.00 91.88 296 ALA A O 1
ATOM 2268 N N . GLN A 1 297 ? -15.206 3.416 33.516 1.00 89.94 297 GLN A N 1
ATOM 2269 C CA . GLN A 1 297 ? -14.363 4.165 34.457 1.00 89.94 297 GLN A CA 1
ATOM 2270 C C . GLN A 1 297 ? -15.192 5.082 35.361 1.00 89.94 297 GLN A C 1
ATOM 2272 O O . GLN A 1 297 ? -14.966 5.102 36.569 1.00 89.94 297 GLN A O 1
ATOM 2277 N N . VAL A 1 298 ? -16.168 5.807 34.803 1.00 90.81 298 VAL A N 1
ATOM 2278 C CA . VAL A 1 298 ? -17.057 6.695 35.574 1.00 90.81 298 VAL A CA 1
ATOM 2279 C C . VAL A 1 298 ? -17.864 5.909 36.612 1.00 90.81 298 VAL A C 1
ATOM 2281 O O . VAL A 1 298 ? -18.004 6.357 37.748 1.00 90.81 298 VAL A O 1
ATOM 2284 N N . GLU A 1 299 ? -18.343 4.717 36.256 1.00 90.88 299 GLU A N 1
ATOM 2285 C CA . GLU A 1 299 ? -19.041 3.831 37.194 1.00 90.88 299 GLU A CA 1
ATOM 2286 C C . GLU A 1 299 ? -18.111 3.314 38.301 1.00 90.88 299 GLU A C 1
ATOM 2288 O O . GLU A 1 299 ? -18.512 3.258 39.462 1.00 90.88 299 GLU A O 1
ATOM 2293 N N . SER A 1 300 ? -16.852 2.999 37.975 1.00 90.44 300 SER A N 1
ATOM 2294 C CA . SER A 1 300 ? -15.888 2.472 38.953 1.00 90.44 300 SER A CA 1
ATOM 2295 C C . SER A 1 300 ? -15.463 3.478 40.029 1.00 90.44 300 SER A C 1
ATOM 2297 O O . SER A 1 300 ? -15.096 3.072 41.129 1.00 90.44 300 SER A O 1
ATOM 2299 N N . VAL A 1 301 ? -15.538 4.784 39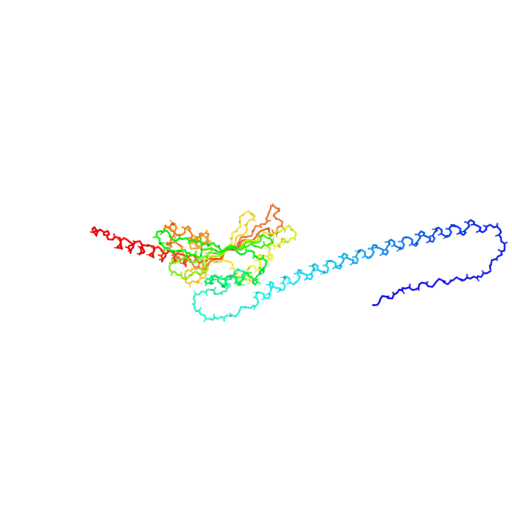.746 1.00 90.56 301 VAL A N 1
ATOM 2300 C CA . VAL A 1 301 ? -15.177 5.846 40.705 1.00 90.56 301 VAL A CA 1
ATOM 2301 C C . VAL A 1 301 ? -16.343 6.277 41.605 1.00 90.56 301 VAL A C 1
ATOM 2303 O O . VAL A 1 301 ? -16.201 7.229 42.368 1.00 90.56 301 VAL A O 1
ATOM 2306 N N . GLY A 1 302 ? -17.497 5.601 41.531 1.00 84.31 302 GLY A N 1
ATOM 2307 C CA . GLY A 1 302 ? -18.651 5.897 42.386 1.00 84.31 302 GLY A CA 1
ATOM 2308 C C . GLY A 1 302 ? -19.290 7.263 42.122 1.00 84.31 302 GLY A C 1
ATOM 2309 O O . GLY A 1 302 ? -19.912 7.828 43.021 1.00 84.31 302 GLY A O 1
ATOM 2310 N N . ALA A 1 303 ? -19.139 7.814 40.911 1.00 74.00 303 ALA A N 1
ATOM 2311 C CA . ALA A 1 303 ? -19.790 9.068 40.554 1.00 74.00 303 ALA A CA 1
ATOM 2312 C C . ALA A 1 303 ? -21.323 8.909 40.686 1.00 74.00 303 ALA A C 1
ATOM 2314 O O . ALA A 1 303 ? -21.881 7.963 40.116 1.00 74.00 303 ALA A O 1
ATOM 2315 N N . PRO A 1 304 ? -22.015 9.789 41.437 1.00 65.12 304 PRO A N 1
ATOM 2316 C CA . PRO A 1 304 ? -23.459 9.694 41.601 1.00 65.12 304 PRO A CA 1
ATOM 2317 C C . PRO A 1 304 ? -24.146 9.766 40.234 1.00 65.12 304 PRO A C 1
ATOM 2319 O O . PRO A 1 304 ? -23.818 10.618 39.407 1.00 65.12 304 PRO A O 1
ATOM 2322 N N . ARG A 1 305 ? -25.084 8.843 39.985 1.00 68.50 305 ARG A N 1
ATOM 2323 C CA . ARG A 1 305 ? -25.911 8.847 38.772 1.00 68.50 305 ARG A CA 1
ATOM 2324 C C . ARG A 1 305 ? -26.750 10.130 38.778 1.00 68.50 305 ARG A C 1
ATOM 2326 O O . ARG A 1 305 ? -27.523 10.325 39.713 1.00 68.50 305 ARG A O 1
ATOM 2333 N N . LEU A 1 306 ? -26.534 10.995 37.784 1.00 58.59 306 LEU A N 1
ATOM 2334 C CA . LEU A 1 306 ? -27.356 12.185 37.532 1.00 58.59 306 LEU A CA 1
ATOM 2335 C C . LEU A 1 306 ? -28.721 11.795 36.961 1.00 58.59 306 LEU A C 1
ATOM 2337 O O . LEU A 1 306 ? -28.758 10.834 36.156 1.00 58.59 306 LEU A O 1
#

pLDDT: mean 85.54, std 16.97, range [34.75, 98.56]

Secondary structure (DSSP, 8-state):
--PPP--------------TT-HHHHHHHHHHHHHHHHHHHHHHHHHHHHHHHHHHHHHHHHHHHHHHHHHHHHHH-------SSS-TT--BTTB-TT-BHHHHHHHHHHH-TT-EEEEEEEE-TT-TT-EEEEEEEEE-TTS-EEEEEEPPTTS--BEEEEEEEEE--GGGPPBHHHHHHHHHHHH-S-SEEEEETTEEEEEEEEETTSPBPS-TTSHHHHHHHHHTT--HHHHHH-STTHHHHTTEEEEEEEEEE--TT-SSB-SEEEEEEE-HHHHHHHHHHHHHHHHHHHHHHHHHTTPPP-

Sequence (306 aa):
MRNKPTIAIMLCMTGLPLLASAGNYLGGLTEQLTAKINEANEEANQINDLAKQIDGQVDQTAMALEQARQSINNAGNFSMQPGAGFTNNMDVIGLRLGMTAQEAKAALQTYDMTMQVQEQYSQLPRVPDSRYLHQIHAISNAGEQVVIEFAPPPREAVIVRLTRTTKYMEGARPALVKTQQALRQKYGAPTMENRKNRMHMSFWLHDKAGNRVASASSVQARRCTQASRVSIDRLIASQRQDRIMAECGVTLDVQLGTGVRGNGRVGSLTATLSNPAEMVRATQKTRAYIRQSISAQVESVGAPRL

Radius of gyration: 33.75 Å; chains: 1; bounding box: 112×41×89 Å